Protein AF-A0A9D1T0A4-F1 (afdb_monomer_lite)

Radius of gyration: 62.61 Å; chains: 1; bounding box: 119×46×174 Å

Foldseek 3Di:
DDDPPDADDDPPGGDPVSVVVVVVVVVVVVVVVVVVVVVVVVVVVVVVVVVVVVVVVVVVVVVVVVVVVVVVVVVVVVVVVVVVVVVVVVVVVVVVVVVVVVVVVVVVVVVVVVVVVVVVVVVVVVVVVVVVVVVVVVVVVVVVVCVVVPDPDDDDDDPDPPPDPDDPPDDPPDDDDPDDDPPDDDPPDDDD

pLDDT: mean 82.85, std 19.71, range [34.47, 98.38]

Secondary structure (DSSP, 8-state):
--------EETTEE-HHHHHHHHHHHHHHHHHHHHHHHHHHHHHHHHHHHHHHHHHHHHHHHHHHHHHHHHHHHHHHHHHHHHHHHHHHHHHHHHHHHHHHHHHHHHHHHHHHHHHHHHHHHHHHHHHHHHHHHHHHHHHHHHHHHHHTT-----------------PPP----------------------

Organism: NCBI:txid2840673

Structure (mmCIF, N/CA/C/O backbone):
data_AF-A0A9D1T0A4-F1
#
_entry.id   AF-A0A9D1T0A4-F1
#
loop_
_atom_site.group_PDB
_atom_site.id
_atom_site.type_symbol
_atom_site.label_atom_id
_atom_site.label_alt_id
_atom_site.label_comp_id
_atom_site.label_asym_id
_atom_site.label_entity_id
_atom_site.label_seq_id
_atom_site.pdbx_PDB_ins_code
_atom_site.Cartn_x
_atom_site.Cartn_y
_atom_site.Cartn_z
_atom_site.occupancy
_atom_site.B_iso_or_equiv
_atom_site.auth_seq_id
_atom_site.auth_comp_id
_atom_site.auth_asym_id
_atom_site.auth_atom_id
_atom_site.pdbx_PDB_model_num
ATOM 1 N N . MET A 1 1 ? -33.261 -21.310 64.063 1.00 34.47 1 MET A N 1
ATOM 2 C CA . MET A 1 1 ? -33.817 -21.698 65.374 1.00 34.47 1 MET A CA 1
ATOM 3 C C . MET A 1 1 ? -34.273 -20.427 66.064 1.00 34.47 1 MET A C 1
ATOM 5 O O . MET A 1 1 ? -33.447 -19.715 66.622 1.00 34.47 1 MET A O 1
ATOM 9 N N . GLU A 1 2 ? -35.552 -20.084 65.921 1.00 41.50 2 GLU A N 1
ATOM 10 C CA . GLU A 1 2 ? -36.164 -19.007 66.701 1.00 41.50 2 GLU A CA 1
ATOM 11 C C . GLU A 1 2 ? -36.227 -19.454 68.158 1.00 41.50 2 GLU A C 1
ATOM 13 O O . GLU A 1 2 ? -36.798 -20.491 68.493 1.00 41.50 2 GLU A O 1
ATOM 18 N N . THR A 1 3 ? -35.575 -18.697 69.026 1.00 45.12 3 THR A N 1
ATOM 19 C CA . THR A 1 3 ? -35.701 -18.866 70.464 1.00 45.12 3 THR A CA 1
ATOM 20 C C . THR A 1 3 ? -37.086 -18.365 70.865 1.00 45.12 3 THR A C 1
ATOM 22 O O . THR A 1 3 ? -37.330 -17.162 70.908 1.00 45.12 3 THR A O 1
ATOM 25 N N . GLU A 1 4 ? -38.023 -19.275 71.140 1.00 56.59 4 GLU A N 1
ATOM 26 C CA . GLU A 1 4 ? -39.323 -18.915 71.719 1.00 56.59 4 GLU A CA 1
ATOM 27 C C . GLU A 1 4 ? -39.105 -18.163 73.045 1.00 56.59 4 GLU A C 1
ATOM 29 O O . GLU A 1 4 ? -38.777 -18.753 74.081 1.00 56.59 4 GLU A O 1
ATOM 34 N N . LYS A 1 5 ? -39.259 -16.832 73.026 1.00 62.28 5 LYS A N 1
ATOM 35 C CA . LYS A 1 5 ? -39.113 -15.978 74.212 1.00 62.28 5 LYS A CA 1
ATOM 36 C C . LYS A 1 5 ? -40.340 -16.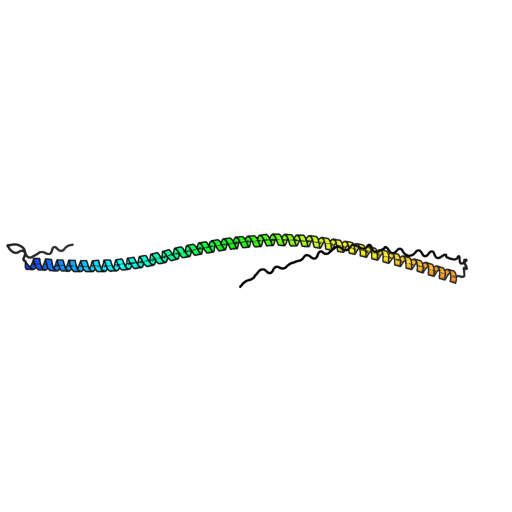161 75.114 1.00 62.28 5 LYS A C 1
ATOM 38 O O . LYS A 1 5 ? -41.405 -15.597 74.883 1.00 62.28 5 LYS A O 1
ATOM 43 N N . LYS A 1 6 ? -40.190 -16.985 76.154 1.00 58.69 6 LYS A N 1
ATOM 44 C CA . LYS A 1 6 ? -41.250 -17.314 77.120 1.00 58.69 6 LYS A CA 1
ATOM 45 C C . LYS A 1 6 ? -41.520 -16.143 78.074 1.00 58.69 6 LYS A C 1
ATOM 47 O O . LYS A 1 6 ? -40.725 -15.861 78.967 1.00 58.69 6 LYS A O 1
ATOM 52 N N . PHE A 1 7 ? -42.671 -15.493 77.924 1.00 64.62 7 PHE A N 1
ATOM 53 C CA . PHE A 1 7 ? -43.192 -14.514 78.885 1.00 64.62 7 PHE A CA 1
ATOM 54 C C . PHE A 1 7 ? -43.499 -15.175 80.245 1.00 64.62 7 PHE A C 1
ATOM 56 O O . PHE A 1 7 ? -44.031 -16.289 80.288 1.00 64.62 7 PHE A O 1
ATOM 63 N N . ARG A 1 8 ? -43.234 -14.500 81.378 1.00 62.00 8 ARG A N 1
ATOM 64 C CA . ARG A 1 8 ? -43.610 -15.024 82.708 1.00 62.00 8 ARG A CA 1
ATOM 65 C C . ARG A 1 8 ? -45.138 -15.076 82.837 1.00 62.00 8 ARG A C 1
ATOM 67 O O . ARG A 1 8 ? -45.802 -14.037 82.845 1.00 62.00 8 ARG A O 1
ATOM 74 N N . LYS A 1 9 ? -45.693 -16.287 82.971 1.00 53.44 9 LYS A N 1
ATOM 75 C CA . LYS A 1 9 ? -47.117 -16.509 83.269 1.00 53.44 9 LYS A CA 1
ATOM 76 C C . LYS A 1 9 ? -47.419 -16.133 84.721 1.00 53.44 9 LYS A C 1
ATOM 78 O O . LYS A 1 9 ? -46.742 -16.565 85.648 1.00 53.44 9 LYS A O 1
ATOM 83 N N . THR A 1 10 ? -48.456 -15.333 84.903 1.00 55.91 10 THR A N 1
ATOM 84 C CA . THR A 1 10 ? -49.163 -15.139 86.175 1.00 55.91 10 THR A CA 1
ATOM 85 C C . THR A 1 10 ? -50.456 -15.958 86.157 1.00 55.91 10 THR A C 1
ATOM 87 O O . THR A 1 10 ? -50.871 -16.409 85.089 1.00 55.91 10 THR A O 1
ATOM 90 N N . LEU A 1 11 ? -51.099 -16.151 87.318 1.00 53.28 11 LEU A N 1
ATOM 91 C CA . LEU A 1 11 ? -52.365 -16.901 87.454 1.00 53.28 11 LEU A CA 1
ATOM 92 C C . LEU A 1 11 ? -53.493 -16.387 86.524 1.00 53.28 11 LEU A C 1
ATOM 94 O O . LEU A 1 11 ? -54.437 -17.123 86.270 1.00 53.28 11 LEU A O 1
ATOM 98 N N . PHE A 1 12 ? -53.353 -15.179 85.955 1.00 60.53 12 PHE A N 1
ATOM 99 C CA . PHE A 1 12 ? -54.246 -14.586 84.951 1.00 60.53 12 PHE A CA 1
ATOM 100 C C . PHE A 1 12 ? -53.476 -13.954 83.768 1.00 60.53 12 PHE A C 1
ATOM 102 O O . PHE A 1 12 ? -53.589 -12.762 83.494 1.00 60.53 12 PHE A O 1
ATOM 109 N N . GLY A 1 13 ? -52.670 -14.743 83.049 1.00 74.00 13 GLY A N 1
ATOM 110 C CA . GLY A 1 13 ? -52.049 -14.323 81.780 1.00 74.00 13 GLY A CA 1
ATOM 111 C C . GLY A 1 13 ? -50.617 -13.781 81.899 1.00 74.00 13 GLY A C 1
ATOM 112 O O . GLY A 1 13 ? -49.895 -14.098 82.847 1.00 74.00 13 GLY A O 1
ATOM 113 N N . TYR A 1 14 ? -50.165 -13.014 80.902 1.00 79.56 14 TYR A N 1
ATOM 114 C CA . TYR A 1 14 ? -48.793 -12.492 80.819 1.00 79.56 14 TYR A CA 1
ATOM 115 C C . TYR A 1 14 ? -48.634 -11.143 81.527 1.00 79.56 14 TYR A C 1
ATOM 117 O O . TYR A 1 14 ? -49.521 -10.290 81.488 1.00 79.56 14 TYR A O 1
ATOM 125 N N . ARG A 1 15 ? -47.469 -10.906 82.144 1.00 80.38 15 ARG A N 1
ATOM 126 C CA . ARG A 1 15 ? -47.175 -9.610 82.771 1.00 80.38 15 ARG A CA 1
ATOM 127 C C . ARG A 1 15 ? -47.099 -8.509 81.712 1.00 80.38 15 ARG A C 1
ATOM 129 O O . ARG A 1 15 ? -46.247 -8.549 80.830 1.00 80.38 15 ARG A O 1
ATOM 136 N N . LYS A 1 16 ? -47.919 -7.464 81.872 1.00 82.38 16 LYS A N 1
ATOM 137 C CA . LYS A 1 16 ? -47.957 -6.282 80.989 1.00 82.38 16 LYS A CA 1
ATOM 138 C C . LYS A 1 16 ? -46.573 -5.667 80.736 1.00 82.38 16 LYS A C 1
ATOM 140 O O . LYS A 1 16 ? -46.299 -5.248 79.621 1.00 82.38 16 LYS A O 1
ATOM 145 N N . LYS A 1 17 ? -45.695 -5.636 81.749 1.00 84.44 17 LYS A N 1
ATOM 146 C CA . LYS A 1 17 ? -44.315 -5.130 81.613 1.00 84.44 17 LYS A CA 1
ATOM 147 C C . LYS A 1 17 ? -43.474 -5.970 80.644 1.00 84.44 17 LYS A C 1
ATOM 149 O O . LYS A 1 17 ? -42.790 -5.391 79.811 1.00 84.44 17 LYS A O 1
ATOM 154 N N . ASP A 1 18 ? -43.575 -7.297 80.718 1.00 82.19 18 ASP A N 1
ATOM 155 C CA . ASP A 1 18 ? -42.797 -8.225 79.885 1.00 82.19 18 ASP A CA 1
ATOM 156 C C . ASP A 1 18 ? -43.280 -8.185 78.425 1.00 82.19 18 ASP A C 1
ATOM 158 O O . ASP A 1 18 ? -42.475 -8.176 77.498 1.00 82.19 18 ASP A O 1
ATOM 162 N N . VAL A 1 19 ? -44.598 -8.081 78.217 1.00 86.06 19 VAL A N 1
ATOM 163 C CA . VAL A 1 19 ? -45.200 -7.903 76.883 1.00 86.06 19 VAL A CA 1
ATOM 164 C C . VAL A 1 19 ? -44.815 -6.550 76.281 1.00 86.06 19 VAL A C 1
ATOM 166 O O . VAL A 1 19 ? -44.426 -6.485 75.121 1.00 86.06 19 VAL A O 1
ATOM 169 N N . ASN A 1 20 ? -44.872 -5.469 77.064 1.00 87.25 20 ASN A N 1
ATOM 170 C CA . ASN A 1 20 ? -44.517 -4.136 76.578 1.00 87.25 20 ASN A CA 1
ATOM 171 C C . ASN A 1 20 ? -43.021 -4.030 76.236 1.00 87.25 20 ASN A C 1
ATOM 173 O O . ASN A 1 20 ? -42.668 -3.445 75.217 1.00 87.25 20 ASN A O 1
ATOM 177 N N . ALA A 1 21 ? -42.150 -4.638 77.050 1.00 87.88 21 ALA A N 1
ATOM 178 C CA . ALA A 1 21 ? -40.720 -4.727 76.762 1.00 87.88 21 ALA A CA 1
ATOM 179 C C . ALA A 1 21 ? -40.461 -5.486 75.453 1.00 87.88 21 ALA A C 1
ATOM 181 O O . ALA A 1 21 ? -39.732 -4.997 74.597 1.00 87.88 21 ALA A O 1
ATOM 182 N N . TYR A 1 22 ? -41.130 -6.624 75.248 1.00 88.81 22 TYR A N 1
ATOM 183 C CA . TYR A 1 22 ? -41.026 -7.381 74.003 1.00 88.81 22 TYR A CA 1
ATOM 184 C C . TYR A 1 22 ? -41.509 -6.592 72.784 1.00 88.81 22 TYR A C 1
ATOM 186 O O . TYR A 1 22 ? -40.827 -6.592 71.764 1.00 88.81 22 TYR A O 1
ATOM 194 N N . ILE A 1 23 ? -42.650 -5.900 72.873 1.00 90.31 23 ILE A N 1
ATOM 195 C CA . ILE A 1 23 ? -43.160 -5.074 71.768 1.00 90.31 23 ILE A CA 1
ATOM 196 C C . ILE A 1 23 ? -42.147 -3.977 71.419 1.00 90.31 23 ILE A C 1
ATOM 198 O O . ILE A 1 23 ? -41.848 -3.780 70.244 1.00 90.31 23 ILE A O 1
ATOM 202 N N . MET A 1 24 ? -41.583 -3.299 72.423 1.00 91.12 24 MET A N 1
ATOM 203 C CA . MET A 1 24 ? -40.574 -2.261 72.198 1.00 91.12 24 MET A CA 1
ATOM 204 C C . MET A 1 24 ? -39.271 -2.807 71.608 1.00 91.12 24 MET A C 1
ATOM 206 O O . MET A 1 24 ? -38.730 -2.199 70.686 1.00 91.12 24 MET A O 1
ATOM 210 N N . ASP A 1 25 ? -38.773 -3.944 72.094 1.00 92.12 25 ASP A N 1
ATOM 211 C CA . ASP A 1 25 ? -37.567 -4.577 71.550 1.00 92.12 25 ASP A CA 1
ATOM 212 C C . ASP A 1 25 ? -37.791 -5.051 70.113 1.00 92.12 25 ASP A C 1
ATOM 214 O O . ASP A 1 25 ? -36.958 -4.812 69.242 1.00 92.12 25 ASP A O 1
ATOM 218 N N . THR A 1 26 ? -38.952 -5.644 69.839 1.00 91.56 26 THR A N 1
ATOM 219 C CA . THR A 1 26 ? -39.325 -6.103 68.498 1.00 91.56 26 THR A CA 1
ATOM 220 C C . THR A 1 26 ? -39.450 -4.919 67.536 1.00 91.56 26 THR A C 1
ATOM 222 O O . THR A 1 26 ? -38.901 -4.963 66.439 1.00 91.56 26 THR A O 1
ATOM 225 N N . ALA A 1 27 ? -40.088 -3.820 67.953 1.00 92.38 27 ALA A N 1
ATOM 226 C CA . ALA A 1 27 ? -40.161 -2.591 67.160 1.00 92.38 27 ALA A CA 1
ATOM 227 C C . ALA A 1 27 ? -38.765 -2.016 66.858 1.00 92.38 27 ALA A C 1
ATOM 229 O O . ALA A 1 27 ? -38.478 -1.663 65.716 1.00 92.38 27 ALA A O 1
ATOM 230 N N . ARG A 1 28 ? -37.859 -2.004 67.847 1.00 95.00 28 ARG A N 1
ATOM 231 C CA . ARG A 1 28 ? -36.461 -1.581 67.653 1.00 95.00 28 ARG A CA 1
ATOM 232 C C . ARG A 1 28 ? -35.698 -2.488 66.688 1.00 95.00 28 ARG A C 1
ATOM 234 O O . ARG A 1 28 ? -34.924 -1.988 65.874 1.00 95.00 28 ARG A O 1
ATOM 241 N N . GLU A 1 29 ? -35.884 -3.805 66.770 1.00 94.81 29 GLU A N 1
ATOM 242 C CA . GLU A 1 29 ? -35.274 -4.762 65.839 1.00 94.81 29 GLU A CA 1
ATOM 243 C C . GLU A 1 29 ? -35.790 -4.562 64.406 1.00 94.81 29 GLU A C 1
ATOM 245 O O . GLU A 1 29 ? -34.992 -4.582 63.465 1.00 94.81 29 GLU A O 1
ATOM 250 N N . PHE A 1 30 ? -37.093 -4.309 64.233 1.00 96.06 30 PHE A N 1
ATOM 251 C CA . PHE A 1 30 ? -37.680 -3.976 62.933 1.00 96.06 30 PHE A CA 1
ATOM 252 C C . PHE A 1 30 ? -37.125 -2.670 62.367 1.00 96.06 30 PHE A C 1
ATOM 254 O O . PHE A 1 30 ? -36.695 -2.658 61.215 1.00 96.06 30 PHE A O 1
ATOM 261 N N . ASP A 1 31 ? -37.054 -1.602 63.164 1.00 96.00 31 ASP A N 1
ATOM 262 C CA . ASP A 1 31 ? -36.472 -0.328 62.726 1.00 96.00 31 ASP A CA 1
ATOM 263 C C . ASP A 1 31 ? -34.997 -0.480 62.342 1.00 96.00 31 ASP A C 1
ATOM 265 O O . ASP A 1 31 ? -34.539 0.100 61.355 1.00 96.00 31 ASP A O 1
ATOM 269 N N . LYS A 1 32 ? -34.239 -1.293 63.088 1.00 96.50 32 LYS A N 1
ATOM 270 C CA . LYS A 1 32 ? -32.840 -1.590 62.765 1.00 96.50 32 LYS A CA 1
ATOM 271 C C . LYS A 1 32 ? -32.718 -2.338 61.438 1.00 96.50 32 LYS A C 1
ATOM 273 O O . LYS A 1 32 ? -31.911 -1.933 60.605 1.00 96.50 32 LYS A O 1
ATOM 278 N N . LYS A 1 33 ? -33.519 -3.388 61.221 1.00 96.19 33 LYS A N 1
ATOM 279 C CA . LYS A 1 33 ? -33.542 -4.133 59.949 1.00 96.19 33 LYS A CA 1
ATOM 280 C C . LYS A 1 33 ? -33.972 -3.250 58.785 1.00 96.19 33 LYS A C 1
ATOM 282 O O . LYS A 1 33 ? -33.355 -3.303 57.730 1.00 96.19 33 LYS A O 1
ATOM 287 N N . LYS A 1 34 ? -34.985 -2.406 58.986 1.00 96.56 34 LYS A N 1
ATOM 288 C CA . LYS A 1 34 ? -35.446 -1.453 57.975 1.00 96.56 34 LYS A CA 1
ATOM 289 C C . LYS A 1 34 ? -34.316 -0.517 57.549 1.00 96.56 34 LYS A C 1
ATOM 291 O O . LYS A 1 34 ? -34.040 -0.419 56.362 1.00 96.56 34 LYS A O 1
ATOM 296 N N . LYS A 1 35 ? -33.602 0.083 58.508 1.00 97.31 35 LYS A N 1
ATOM 297 C CA . LYS A 1 35 ? -32.440 0.940 58.217 1.00 97.31 35 LYS A CA 1
ATOM 298 C C . LYS A 1 35 ? -31.309 0.193 57.509 1.00 97.31 35 LYS A C 1
ATOM 300 O O . LYS A 1 35 ? -30.662 0.766 56.641 1.00 97.31 35 LYS A O 1
ATOM 305 N N . GLN A 1 36 ? -31.060 -1.066 57.873 1.00 97.00 36 GLN A N 1
ATOM 306 C CA . GLN A 1 36 ? -30.069 -1.901 57.186 1.00 97.00 36 GLN A CA 1
ATOM 307 C C . GLN A 1 36 ? -30.463 -2.146 55.727 1.00 97.00 36 GLN A C 1
ATOM 309 O O . GLN A 1 36 ? -29.654 -1.893 54.843 1.00 97.00 36 GLN A O 1
ATOM 314 N N . PHE A 1 37 ? -31.712 -2.537 55.466 1.00 97.44 37 PHE A N 1
ATOM 315 C CA . PHE A 1 37 ? -32.196 -2.732 54.099 1.00 97.44 37 PHE A CA 1
ATOM 316 C C . PHE A 1 37 ? -32.222 -1.438 53.285 1.00 97.44 37 PHE A C 1
ATOM 318 O O . PHE A 1 37 ? -31.884 -1.463 52.108 1.00 97.44 37 PHE A O 1
ATOM 325 N N . GLU A 1 38 ? -32.576 -0.301 53.887 1.00 97.25 38 GLU A N 1
ATOM 326 C CA . GLU A 1 38 ? -32.505 1.005 53.219 1.00 97.25 38 GLU A CA 1
ATOM 327 C C . GLU A 1 38 ? -31.061 1.364 52.831 1.00 97.25 38 GLU A C 1
ATOM 329 O O . GLU A 1 38 ? -30.824 1.840 51.720 1.00 97.25 38 GLU A O 1
ATOM 334 N N . ALA A 1 39 ? -30.086 1.089 53.705 1.00 97.19 39 ALA A N 1
ATOM 335 C CA . ALA A 1 39 ? -28.671 1.308 53.410 1.00 97.19 39 ALA A CA 1
ATOM 336 C C . ALA A 1 39 ? -28.150 0.364 52.312 1.00 97.19 39 ALA A C 1
ATOM 338 O O . ALA A 1 39 ? -27.452 0.807 51.403 1.00 97.19 39 ALA A O 1
ATOM 339 N N . GLU A 1 40 ? -28.518 -0.918 52.361 1.00 97.38 40 GLU A N 1
ATOM 340 C CA . GLU A 1 40 ? -28.165 -1.900 51.329 1.00 97.38 40 GLU A CA 1
ATOM 341 C C . GLU A 1 40 ? -28.798 -1.558 49.976 1.00 97.38 40 GLU A C 1
ATOM 343 O O . GLU A 1 40 ? -28.124 -1.625 48.950 1.00 97.38 40 GLU A O 1
ATOM 348 N N . ALA A 1 41 ? -30.064 -1.133 49.959 1.00 96.69 41 ALA A N 1
ATOM 349 C CA . ALA A 1 41 ? -30.743 -0.699 48.742 1.00 96.69 41 ALA A CA 1
ATOM 350 C C . ALA A 1 41 ? -30.062 0.533 48.127 1.00 96.69 41 ALA A C 1
ATOM 352 O O . ALA A 1 41 ? -29.877 0.592 46.910 1.00 96.69 41 ALA A O 1
ATOM 353 N N . ALA A 1 42 ? -29.644 1.496 48.955 1.00 97.38 42 ALA A N 1
ATOM 354 C CA . ALA A 1 42 ? -28.904 2.668 48.496 1.00 97.38 42 ALA A CA 1
ATOM 355 C C . ALA A 1 42 ? -27.524 2.298 47.917 1.00 97.38 42 ALA A C 1
ATOM 357 O O . ALA A 1 42 ? -27.158 2.786 46.846 1.00 97.38 42 ALA A O 1
ATOM 358 N N . ASP A 1 43 ? -26.781 1.407 48.580 1.00 97.94 43 ASP A N 1
ATOM 359 C CA . ASP A 1 43 ? -25.489 0.904 48.095 1.00 97.94 43 ASP A CA 1
ATOM 360 C C . ASP A 1 43 ? -25.634 0.132 46.771 1.00 97.94 43 ASP A C 1
ATOM 362 O O . ASP A 1 43 ? -24.904 0.384 45.808 1.00 97.94 43 ASP A O 1
ATOM 366 N N . GLN A 1 44 ? -26.628 -0.756 46.671 1.00 96.81 44 GLN A N 1
ATOM 367 C CA . GLN A 1 44 ? -26.916 -1.490 45.437 1.00 96.81 44 GLN A CA 1
ATOM 368 C C . GLN A 1 44 ? -27.320 -0.561 44.290 1.00 96.81 44 GLN A C 1
ATOM 370 O O . GLN A 1 44 ? -26.831 -0.731 43.172 1.00 96.81 44 GLN A O 1
ATOM 375 N N . ALA A 1 45 ? -28.157 0.447 44.549 1.00 97.69 45 ALA A N 1
ATOM 376 C CA . ALA A 1 45 ? -28.526 1.440 43.544 1.00 97.69 45 ALA A CA 1
ATOM 377 C C . ALA A 1 45 ? -27.299 2.222 43.039 1.00 97.69 45 ALA A C 1
ATOM 379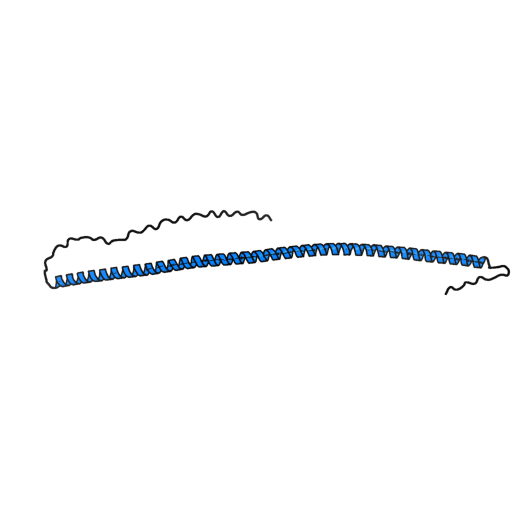 O O . ALA A 1 45 ? -27.176 2.472 41.836 1.00 97.69 45 ALA A O 1
ATOM 380 N N . GLY A 1 46 ? -26.361 2.557 43.934 1.00 97.88 46 GLY A N 1
ATOM 381 C CA . GLY A 1 46 ? -25.080 3.169 43.575 1.00 97.88 46 GLY A CA 1
ATOM 382 C C . GLY A 1 46 ? -24.250 2.276 42.652 1.00 97.88 46 GLY A C 1
ATOM 383 O O . GLY A 1 46 ? -23.874 2.691 41.554 1.00 97.88 46 GLY A O 1
ATOM 384 N N . LYS A 1 47 ? -24.048 1.014 43.047 1.00 97.62 47 LYS A N 1
ATOM 385 C CA . LYS A 1 47 ? -23.315 0.015 42.251 1.00 97.62 47 LYS A CA 1
ATOM 386 C C . LYS A 1 47 ? -23.939 -0.207 40.877 1.00 97.62 47 LYS A C 1
ATOM 388 O O . LYS A 1 47 ? -23.215 -0.274 39.886 1.00 97.62 47 LYS A O 1
ATOM 393 N N . TYR A 1 48 ? -25.267 -0.287 40.804 1.00 97.75 48 TYR A N 1
ATOM 394 C CA . TYR A 1 48 ? -25.986 -0.440 39.541 1.00 97.75 48 TYR A CA 1
ATOM 395 C C . TYR A 1 48 ? -25.750 0.756 38.616 1.00 97.75 48 TYR A C 1
ATOM 397 O O . TYR A 1 48 ? -25.413 0.580 37.447 1.00 97.75 48 TYR A O 1
ATOM 405 N N . LYS A 1 49 ? -25.846 1.980 39.148 1.00 98.12 49 LYS A N 1
ATOM 406 C CA . LYS A 1 49 ? -25.604 3.205 38.379 1.00 98.12 49 LYS A CA 1
ATOM 407 C C . LYS A 1 49 ? -24.174 3.271 37.841 1.00 98.12 49 LYS A C 1
ATOM 409 O O . LYS A 1 49 ? -23.966 3.665 36.695 1.00 98.12 49 LYS A O 1
ATOM 414 N N . ASP A 1 50 ? -23.188 2.876 38.640 1.00 97.88 50 ASP A N 1
ATOM 415 C CA . ASP A 1 50 ? -21.791 2.857 38.205 1.00 97.88 50 ASP A CA 1
ATOM 416 C C . ASP A 1 50 ? -21.516 1.758 37.177 1.00 97.88 50 ASP A C 1
ATOM 418 O O . ASP A 1 50 ? -20.781 1.986 36.213 1.00 97.88 50 ASP A O 1
ATOM 422 N N . LEU A 1 51 ? -22.137 0.587 37.333 1.00 98.06 51 LEU A N 1
ATOM 423 C CA . LEU A 1 51 ? -22.048 -0.488 36.349 1.00 98.06 51 LEU A CA 1
ATOM 424 C C . LEU A 1 51 ? -22.683 -0.074 35.018 1.00 98.06 51 LEU A C 1
ATOM 426 O O . LEU A 1 51 ? -22.079 -0.280 33.969 1.00 98.06 51 LEU A O 1
ATOM 430 N N . GLN A 1 52 ? -23.840 0.585 35.058 1.00 98.25 52 GLN A N 1
ATOM 431 C CA . GLN A 1 52 ? -24.515 1.099 33.869 1.00 98.25 52 GLN A CA 1
ATOM 432 C C . GLN A 1 52 ? -23.659 2.138 33.133 1.00 98.25 52 GLN A C 1
ATOM 434 O O . GLN A 1 52 ? -23.533 2.083 31.912 1.00 98.25 52 GLN A O 1
ATOM 439 N N . LYS A 1 53 ? -22.998 3.051 33.860 1.00 98.19 53 LYS A N 1
ATOM 440 C CA . LYS A 1 53 ? -22.047 3.999 33.255 1.00 98.19 53 LYS A CA 1
ATOM 441 C C . LYS A 1 53 ? -20.880 3.287 32.573 1.00 98.19 53 LYS A C 1
ATOM 443 O O . LYS A 1 53 ? -20.515 3.655 31.461 1.00 98.19 53 LYS A O 1
ATOM 448 N N . LYS A 1 54 ? -20.291 2.281 33.230 1.00 98.25 54 LYS A N 1
ATOM 449 C CA . LYS A 1 54 ? -19.183 1.493 32.664 1.00 98.25 54 LYS A CA 1
ATOM 450 C C . LYS A 1 54 ? -19.618 0.730 31.418 1.00 98.25 54 LYS A C 1
ATOM 452 O O . LYS A 1 54 ? -18.879 0.725 30.440 1.00 98.25 54 LYS A O 1
ATOM 457 N N . TYR A 1 55 ? -20.807 0.133 31.451 1.00 98.38 55 TYR A N 1
ATOM 458 C CA . TYR A 1 55 ? -21.389 -0.562 30.310 1.00 98.38 55 TYR A CA 1
ATOM 459 C C . TYR A 1 55 ? -21.564 0.385 29.120 1.00 98.38 55 TYR A C 1
ATOM 461 O O . TYR A 1 55 ? -20.983 0.135 28.073 1.00 98.38 55 TYR A O 1
ATOM 469 N N . ASN A 1 56 ? -22.241 1.522 29.306 1.00 98.00 56 ASN A N 1
ATOM 470 C CA . ASN A 1 56 ? -22.453 2.495 28.229 1.00 98.00 56 ASN A CA 1
ATOM 471 C C . ASN A 1 56 ? -21.129 3.036 27.657 1.00 98.00 56 ASN A C 1
ATOM 473 O O . ASN A 1 56 ? -21.009 3.254 26.454 1.00 98.00 56 ASN A O 1
ATOM 477 N N . ALA A 1 57 ? -20.120 3.248 28.508 1.00 98.12 57 ALA A N 1
ATOM 478 C CA . ALA A 1 57 ? -18.801 3.690 28.061 1.00 98.12 57 ALA A CA 1
ATOM 479 C C . ALA A 1 57 ? -18.067 2.616 27.239 1.00 98.12 57 ALA A C 1
ATOM 481 O O . ALA A 1 57 ? -17.383 2.951 26.275 1.00 98.12 57 ALA A O 1
ATOM 482 N N . LEU A 1 58 ? -18.185 1.340 27.618 1.00 98.12 58 LEU A N 1
ATOM 483 C CA . LEU A 1 58 ? -17.613 0.227 26.856 1.00 98.12 58 LEU A CA 1
ATOM 484 C C . LEU A 1 58 ? -18.348 0.010 25.535 1.00 98.12 58 LEU A C 1
ATOM 486 O O . LEU A 1 58 ? -17.692 -0.166 24.517 1.00 98.12 58 LEU A O 1
ATOM 490 N N . ASP A 1 59 ? -19.675 0.079 25.548 1.00 98.19 59 ASP A N 1
ATOM 491 C CA . ASP A 1 59 ? -20.516 -0.062 24.360 1.00 98.19 59 ASP A CA 1
ATOM 492 C C . ASP A 1 59 ? -20.192 1.017 23.315 1.00 98.19 59 ASP A C 1
ATOM 494 O O . ASP A 1 59 ? -19.892 0.717 22.161 1.00 98.19 59 ASP A O 1
ATOM 498 N N . SER A 1 60 ? -20.084 2.277 23.752 1.00 98.12 60 SER A N 1
ATOM 499 C CA . SER A 1 60 ? -19.662 3.380 22.883 1.00 98.12 60 SER A CA 1
ATOM 500 C C . SER A 1 60 ? -18.249 3.190 22.319 1.00 98.12 60 SER A C 1
ATOM 502 O O . SER A 1 60 ? -18.018 3.492 21.148 1.00 98.12 60 SER A O 1
ATOM 504 N N . LYS A 1 61 ? -17.302 2.678 23.118 1.00 98.25 61 LYS A N 1
ATOM 505 C CA . LYS A 1 61 ? -15.945 2.375 22.637 1.00 98.25 61 LYS A CA 1
ATOM 506 C C . LYS A 1 61 ? -15.933 1.227 21.633 1.00 98.25 61 LYS A C 1
ATOM 508 O O . LYS A 1 61 ? -15.207 1.308 20.651 1.00 98.25 61 LYS A O 1
ATOM 513 N N . ALA A 1 62 ? -16.724 0.182 21.863 1.00 98.12 62 ALA A N 1
ATOM 514 C CA . ALA A 1 62 ? -16.836 -0.942 20.943 1.00 98.12 62 ALA A CA 1
ATOM 515 C C . ALA A 1 62 ? -17.404 -0.488 19.590 1.00 98.12 62 ALA A C 1
ATOM 517 O O . ALA A 1 62 ? -16.843 -0.825 18.552 1.00 98.12 62 ALA A O 1
ATOM 518 N N . ALA A 1 63 ? -18.442 0.352 19.601 1.00 97.88 63 ALA A N 1
ATOM 519 C CA . ALA A 1 63 ? -19.001 0.930 18.382 1.00 97.88 63 ALA A CA 1
ATOM 520 C C . ALA A 1 63 ? -17.989 1.812 17.625 1.00 97.88 63 ALA A C 1
ATOM 522 O O . ALA A 1 63 ? -17.914 1.750 16.398 1.00 97.88 63 ALA A O 1
ATOM 523 N N . ALA A 1 64 ? -17.189 2.610 18.341 1.00 97.94 64 ALA A N 1
ATOM 524 C CA . ALA A 1 64 ? -16.136 3.422 17.732 1.00 97.94 64 ALA A CA 1
ATOM 525 C C . ALA A 1 64 ? -15.041 2.556 17.087 1.00 97.94 64 ALA A C 1
ATOM 527 O O . ALA A 1 64 ? -14.678 2.795 15.938 1.00 97.94 64 ALA A O 1
ATOM 528 N N . LEU A 1 65 ? -14.579 1.516 17.788 1.00 98.06 65 LEU A N 1
ATOM 529 C CA . LEU A 1 65 ? -13.577 0.582 17.269 1.00 98.06 65 LEU A CA 1
ATOM 530 C C . LEU A 1 65 ? -14.074 -0.176 16.039 1.00 98.06 65 LEU A C 1
ATOM 532 O O . LEU A 1 65 ? -13.306 -0.372 15.103 1.00 98.06 65 LEU A O 1
ATOM 536 N N . GLU A 1 66 ? -15.345 -0.578 16.009 1.00 97.94 66 GLU A N 1
ATOM 537 C CA . GLU A 1 66 ? -15.893 -1.261 14.836 1.00 97.94 66 GLU A CA 1
ATOM 538 C C . GLU A 1 66 ? -15.933 -0.330 13.620 1.00 97.94 66 GLU A C 1
ATOM 540 O O . GLU A 1 66 ? -15.575 -0.741 12.519 1.00 97.94 66 GLU A O 1
ATOM 545 N N . LYS A 1 67 ? -16.269 0.950 13.824 1.00 97.94 67 LYS A N 1
ATOM 546 C CA . LYS A 1 67 ? -16.239 1.961 12.760 1.00 97.94 67 LYS A CA 1
ATOM 547 C C . LYS A 1 67 ? -14.819 2.226 12.248 1.00 97.94 67 LYS A C 1
ATOM 549 O O . LYS A 1 67 ? -14.611 2.344 11.042 1.00 97.94 67 LYS A O 1
ATOM 554 N N . GLU A 1 68 ? -13.841 2.326 13.146 1.00 97.88 68 GLU A N 1
ATOM 555 C CA . GLU A 1 68 ? -12.431 2.468 12.761 1.00 97.88 68 GLU A CA 1
ATOM 556 C C . GLU A 1 68 ? -11.945 1.235 11.997 1.00 97.88 68 GLU A C 1
ATOM 558 O O . GLU A 1 68 ? -11.297 1.364 10.962 1.00 97.88 68 GLU A O 1
ATOM 563 N N . ARG A 1 69 ? -12.315 0.037 12.455 1.00 97.94 69 ARG A N 1
ATOM 564 C CA . ARG A 1 69 ? -11.988 -1.222 11.787 1.00 97.94 69 ARG A CA 1
ATOM 565 C C . ARG A 1 69 ? -12.541 -1.275 10.364 1.00 97.94 69 ARG A C 1
ATOM 567 O O . ARG A 1 69 ? -11.804 -1.676 9.467 1.00 97.94 69 ARG A O 1
ATOM 574 N N . THR A 1 70 ? -13.798 -0.880 10.146 1.00 97.75 70 THR A N 1
ATOM 575 C CA . THR A 1 70 ? -14.376 -0.835 8.792 1.00 97.75 70 THR A CA 1
ATOM 576 C C . THR A 1 70 ? -13.665 0.192 7.919 1.00 97.75 70 THR A C 1
ATOM 578 O O . THR A 1 70 ? -13.266 -0.139 6.812 1.00 97.75 70 THR A O 1
ATOM 581 N N . TYR A 1 71 ? -13.398 1.390 8.448 1.00 98.19 71 TYR A N 1
ATOM 582 C CA . TYR A 1 71 ? -12.687 2.436 7.709 1.00 98.19 71 TYR A CA 1
ATOM 583 C C . TYR A 1 71 ? -11.279 1.999 7.279 1.00 98.19 71 TYR A C 1
ATOM 585 O O . TYR A 1 71 ? -10.884 2.194 6.134 1.00 98.19 71 TYR A O 1
ATOM 593 N N . ILE A 1 72 ? -10.525 1.369 8.186 1.00 97.69 72 ILE A N 1
ATOM 594 C CA . ILE A 1 72 ? -9.188 0.849 7.877 1.00 97.69 72 ILE A CA 1
ATOM 595 C C . ILE A 1 72 ? -9.275 -0.271 6.835 1.00 97.69 72 ILE A C 1
ATOM 597 O O . ILE A 1 72 ? -8.431 -0.336 5.946 1.00 97.69 72 ILE A O 1
ATOM 601 N N . ALA A 1 73 ? -10.269 -1.156 6.934 1.00 98.19 73 ALA A N 1
ATOM 602 C CA . ALA A 1 73 ? -10.447 -2.236 5.969 1.00 98.19 73 ALA A CA 1
ATOM 603 C C . ALA A 1 73 ? -10.739 -1.703 4.558 1.00 98.19 73 ALA A C 1
ATOM 605 O O . ALA A 1 73 ? -10.134 -2.192 3.605 1.00 98.19 73 ALA A O 1
ATOM 606 N N . ASP A 1 74 ? -11.596 -0.688 4.443 1.00 98.06 74 ASP A N 1
ATOM 607 C CA . ASP A 1 74 ? -11.918 -0.042 3.168 1.00 98.06 74 ASP A CA 1
ATOM 608 C C . ASP A 1 74 ? -10.677 0.649 2.583 1.00 98.06 74 ASP A C 1
ATOM 610 O O . ASP A 1 74 ? -10.291 0.371 1.451 1.00 98.06 74 ASP A O 1
ATOM 614 N N . ALA A 1 75 ? -9.953 1.430 3.393 1.00 98.31 75 ALA A N 1
ATOM 615 C CA . ALA A 1 75 ? -8.721 2.091 2.958 1.00 98.31 75 ALA A CA 1
ATOM 616 C C . ALA A 1 75 ? -7.637 1.099 2.491 1.00 98.31 75 ALA A C 1
ATOM 618 O O . ALA A 1 75 ? -6.913 1.362 1.532 1.00 98.31 75 ALA A O 1
ATOM 619 N N . LEU A 1 76 ? -7.512 -0.059 3.151 1.00 98.12 76 LEU A N 1
ATOM 620 C CA . LEU A 1 76 ? -6.587 -1.116 2.727 1.00 98.12 76 LEU A CA 1
ATOM 621 C C . LEU A 1 76 ? -7.009 -1.762 1.405 1.00 98.12 76 LEU A C 1
ATOM 623 O O . LEU A 1 76 ? -6.149 -2.170 0.621 1.00 98.12 76 LEU A O 1
ATOM 627 N N . LEU A 1 77 ? -8.314 -1.889 1.170 1.00 97.94 77 LEU A N 1
ATOM 628 C CA . LEU A 1 77 ? -8.848 -2.438 -0.068 1.00 97.94 77 LEU A CA 1
ATOM 629 C C . LEU A 1 77 ? -8.593 -1.482 -1.238 1.00 97.94 77 LEU A C 1
ATOM 631 O O . LEU A 1 77 ? -8.084 -1.928 -2.266 1.00 97.94 77 LEU A O 1
ATOM 635 N N . ASP A 1 78 ? -8.844 -0.189 -1.041 1.00 98.25 78 ASP A N 1
ATOM 636 C CA . ASP A 1 78 ? -8.573 0.859 -2.030 1.00 98.25 78 ASP A CA 1
ATOM 637 C C . ASP A 1 78 ? -7.078 0.927 -2.363 1.00 98.25 78 ASP A C 1
ATOM 639 O O . ASP A 1 78 ? -6.690 0.826 -3.527 1.00 98.25 78 ASP A O 1
ATOM 643 N N . ALA A 1 79 ? -6.215 0.966 -1.341 1.00 98.06 79 ALA A N 1
ATOM 644 C CA . ALA A 1 79 ? -4.765 0.984 -1.531 1.00 98.06 79 ALA A CA 1
ATOM 645 C C . ALA A 1 79 ? -4.261 -0.251 -2.293 1.00 98.06 79 ALA A C 1
ATOM 647 O O . ALA A 1 79 ? -3.352 -0.157 -3.120 1.00 98.06 79 ALA A O 1
ATOM 648 N N . LYS A 1 80 ? -4.851 -1.426 -2.039 1.00 97.88 80 LYS A N 1
ATOM 649 C CA . LYS A 1 80 ? -4.515 -2.646 -2.774 1.00 97.88 80 LYS A CA 1
ATOM 650 C C . LYS A 1 80 ? -4.930 -2.542 -4.243 1.00 97.88 80 LYS A C 1
ATOM 652 O O . LYS A 1 80 ? -4.137 -2.907 -5.107 1.00 97.88 80 LYS A O 1
ATOM 657 N N . GLN A 1 81 ? -6.144 -2.073 -4.523 1.00 97.75 81 GLN A N 1
ATOM 658 C CA . GLN A 1 81 ? -6.632 -1.916 -5.895 1.00 97.75 81 GLN A CA 1
ATOM 659 C C . GLN A 1 81 ? -5.785 -0.912 -6.681 1.00 97.75 81 GLN A C 1
ATOM 661 O O . GLN A 1 81 ? -5.423 -1.171 -7.827 1.00 97.75 81 GLN A O 1
ATOM 666 N N . GLU A 1 82 ? -5.414 0.202 -6.055 1.00 98.25 82 GLU A N 1
ATOM 667 C CA . GLU A 1 82 ? -4.560 1.212 -6.675 1.00 98.25 82 GLU A CA 1
ATOM 668 C C . GLU A 1 82 ? -3.143 0.686 -6.926 1.00 98.25 82 GLU A C 1
ATOM 670 O O . GLU A 1 82 ? -2.607 0.856 -8.020 1.00 98.25 82 GLU A O 1
ATOM 675 N N . ALA A 1 83 ? -2.563 -0.056 -5.979 1.00 98.12 83 ALA A N 1
ATOM 676 C CA . ALA A 1 83 ? -1.273 -0.709 -6.183 1.00 98.12 83 ALA A CA 1
ATOM 677 C C . ALA A 1 83 ? -1.315 -1.742 -7.324 1.00 98.12 83 ALA A C 1
ATOM 679 O O . ALA A 1 83 ? -0.396 -1.797 -8.143 1.00 98.12 83 ALA A O 1
ATOM 680 N N . GLU A 1 84 ? -2.376 -2.550 -7.412 1.00 97.81 84 GLU A N 1
ATOM 681 C CA . GLU A 1 84 ? -2.568 -3.500 -8.516 1.00 97.81 84 GLU A CA 1
ATOM 682 C C . GLU A 1 84 ? -2.678 -2.781 -9.866 1.00 97.81 84 GLU A C 1
ATOM 684 O O . GLU A 1 84 ? -2.071 -3.230 -10.843 1.00 97.81 84 GLU A O 1
ATOM 689 N N . LYS A 1 85 ? -3.379 -1.642 -9.908 1.00 98.31 85 LYS A N 1
ATOM 690 C CA . LYS A 1 85 ? -3.486 -0.795 -11.099 1.00 98.31 85 LYS A CA 1
ATOM 691 C C . LYS A 1 85 ? -2.127 -0.229 -11.516 1.00 98.31 85 LYS A C 1
ATOM 693 O O . LYS A 1 85 ? -1.727 -0.435 -12.654 1.00 98.31 85 LYS A O 1
ATOM 698 N N . ILE A 1 86 ? -1.379 0.380 -10.593 1.00 98.12 86 ILE A N 1
ATOM 699 C CA . ILE A 1 86 ? -0.036 0.925 -10.867 1.00 98.12 86 ILE A CA 1
ATOM 700 C C . ILE A 1 86 ? 0.886 -0.161 -11.433 1.00 98.12 86 ILE A C 1
ATOM 702 O O . ILE A 1 86 ? 1.613 0.068 -12.396 1.00 98.12 86 ILE A O 1
ATOM 706 N N . VAL A 1 87 ? 0.850 -1.368 -10.863 1.00 98.25 87 VAL A N 1
ATOM 707 C CA . VAL A 1 87 ? 1.667 -2.489 -11.350 1.00 98.25 87 VAL A CA 1
ATOM 708 C C . VAL A 1 87 ? 1.230 -2.945 -12.744 1.00 98.25 87 VAL A C 1
ATOM 710 O O . VAL A 1 87 ? 2.080 -3.337 -13.546 1.00 98.25 87 VAL A O 1
ATOM 713 N N . ALA A 1 88 ? -0.070 -2.945 -13.038 1.00 98.00 88 ALA A N 1
ATOM 714 C CA . ALA A 1 88 ? -0.574 -3.278 -14.366 1.00 98.00 88 ALA A CA 1
ATOM 715 C C . ALA A 1 88 ? -0.147 -2.227 -15.402 1.00 98.00 88 ALA A C 1
ATOM 717 O O . ALA A 1 88 ? 0.412 -2.600 -16.434 1.00 98.00 88 ALA A O 1
ATOM 718 N N . ASP A 1 89 ? -0.320 -0.945 -15.087 1.00 97.81 89 ASP A N 1
ATOM 719 C CA . ASP A 1 89 ? 0.037 0.177 -15.957 1.00 97.81 89 ASP A CA 1
ATOM 720 C C . ASP A 1 89 ? 1.548 0.182 -16.237 1.00 97.81 89 ASP A C 1
ATOM 722 O O . ASP A 1 89 ? 1.964 0.164 -17.395 1.00 97.81 89 ASP A O 1
ATOM 726 N N . ALA A 1 90 ? 2.382 0.027 -15.203 1.00 98.00 90 ALA A N 1
ATOM 727 C CA . ALA A 1 90 ? 3.836 -0.055 -15.354 1.00 98.00 90 ALA A CA 1
ATOM 728 C C . ALA A 1 90 ? 4.282 -1.231 -16.243 1.00 98.00 90 ALA A C 1
ATOM 730 O O . ALA A 1 90 ? 5.258 -1.124 -16.985 1.00 98.00 90 ALA A O 1
ATOM 731 N N . LYS A 1 91 ? 3.579 -2.372 -16.198 1.00 98.12 91 LYS A N 1
ATOM 732 C CA . LYS A 1 91 ? 3.871 -3.510 -17.085 1.00 98.12 91 LYS A CA 1
ATOM 733 C C . LYS A 1 91 ? 3.526 -3.204 -18.538 1.00 98.12 91 LYS A C 1
ATOM 735 O O . LYS A 1 91 ? 4.273 -3.617 -19.423 1.00 98.12 91 LYS A O 1
ATOM 740 N N . VAL A 1 92 ? 2.405 -2.527 -18.777 1.00 98.19 92 VAL A N 1
ATOM 741 C CA . VAL A 1 92 ? 1.985 -2.119 -20.123 1.00 98.19 92 VAL A CA 1
ATOM 742 C C . VAL A 1 92 ? 2.963 -1.092 -20.687 1.00 98.19 92 VAL A C 1
ATOM 744 O O . VAL A 1 92 ? 3.454 -1.277 -21.798 1.00 98.19 92 VAL A O 1
ATOM 747 N N . GLU A 1 93 ? 3.320 -0.072 -19.908 1.00 97.88 93 GLU A N 1
ATOM 748 C CA . GLU A 1 93 ? 4.291 0.944 -20.319 1.00 97.88 93 GLU A CA 1
ATOM 749 C C . GLU A 1 93 ? 5.670 0.346 -20.592 1.00 97.88 93 GLU A C 1
ATOM 751 O O . GLU A 1 93 ? 6.251 0.612 -21.641 1.00 97.88 93 GLU A O 1
ATOM 756 N N . ALA A 1 94 ? 6.172 -0.529 -19.716 1.00 98.00 94 ALA A N 1
ATOM 757 C CA . ALA A 1 94 ? 7.453 -1.198 -19.935 1.00 98.00 94 ALA A CA 1
ATOM 758 C C . ALA A 1 94 ? 7.442 -2.074 -21.200 1.00 98.00 94 ALA A C 1
ATOM 760 O O . ALA A 1 94 ? 8.440 -2.139 -21.919 1.00 98.00 94 ALA A O 1
ATOM 761 N N . ALA A 1 95 ? 6.324 -2.747 -21.491 1.00 97.75 95 ALA A N 1
ATOM 762 C CA . ALA A 1 95 ? 6.175 -3.520 -22.719 1.00 97.75 95 ALA A CA 1
ATOM 763 C C . ALA A 1 95 ? 6.158 -2.617 -23.961 1.00 97.75 95 ALA A C 1
ATOM 765 O O . ALA A 1 95 ? 6.800 -2.961 -24.954 1.00 97.75 95 ALA A O 1
ATOM 766 N N . ARG A 1 96 ? 5.477 -1.465 -23.888 1.00 98.06 96 ARG A N 1
ATOM 767 C CA . ARG A 1 96 ? 5.455 -0.463 -24.959 1.00 98.06 96 ARG A CA 1
ATOM 768 C C . ARG A 1 96 ? 6.853 0.091 -25.216 1.00 98.06 96 ARG A C 1
ATOM 770 O O . ARG A 1 96 ? 7.359 -0.070 -26.315 1.00 98.06 96 ARG A O 1
ATOM 777 N N . MET A 1 97 ? 7.523 0.602 -24.182 1.00 96.88 97 MET A N 1
ATOM 778 C CA . MET A 1 97 ? 8.885 1.140 -24.289 1.00 96.88 97 MET A CA 1
ATOM 779 C C . MET A 1 97 ? 9.868 0.115 -24.857 1.00 96.88 97 MET A C 1
ATOM 781 O O . MET A 1 97 ? 10.725 0.462 -25.662 1.00 96.88 97 MET A O 1
ATOM 785 N N . ARG A 1 98 ? 9.749 -1.164 -24.469 1.00 97.56 98 ARG A N 1
ATOM 786 C CA . ARG A 1 98 ? 10.587 -2.223 -25.045 1.00 97.56 98 ARG A CA 1
ATOM 787 C C . ARG A 1 98 ? 10.330 -2.392 -26.543 1.00 97.56 98 ARG A C 1
ATOM 789 O O . ARG A 1 98 ? 11.286 -2.525 -27.293 1.00 97.56 98 ARG A O 1
ATOM 796 N N . SER A 1 99 ? 9.065 -2.394 -26.958 1.00 97.75 99 SER A N 1
ATOM 797 C CA . SER A 1 99 ? 8.694 -2.480 -28.373 1.00 97.75 99 SER A CA 1
ATOM 798 C C . SER A 1 99 ? 9.221 -1.281 -29.163 1.00 97.75 99 SER A C 1
ATOM 800 O O . SER A 1 99 ? 9.784 -1.468 -30.237 1.00 97.75 99 SER A O 1
ATOM 802 N N . ASP A 1 100 ? 9.078 -0.072 -28.624 1.00 97.81 100 ASP A N 1
ATOM 803 C CA . ASP A 1 100 ? 9.535 1.161 -29.271 1.00 97.81 100 ASP A CA 1
ATOM 804 C C . ASP A 1 100 ? 11.063 1.135 -29.460 1.00 97.81 100 ASP A C 1
ATOM 806 O O . ASP A 1 100 ? 11.563 1.353 -30.563 1.00 97.81 100 ASP A O 1
ATOM 810 N N . LEU A 1 101 ? 11.803 0.734 -28.417 1.00 97.75 101 LEU A N 1
ATOM 811 C CA . LEU A 1 101 ? 13.257 0.556 -28.480 1.00 97.75 101 LEU A CA 1
ATOM 812 C C . LEU A 1 101 ? 13.684 -0.532 -29.474 1.00 97.75 101 LEU A C 1
ATOM 814 O O . LEU A 1 101 ? 14.711 -0.391 -30.130 1.00 97.75 101 LEU A O 1
ATOM 818 N N . GLU A 1 102 ? 12.936 -1.632 -29.591 1.00 97.31 102 GLU A N 1
ATOM 819 C CA . GLU A 1 102 ? 13.227 -2.690 -30.568 1.00 97.31 102 GLU A CA 1
ATOM 820 C C . GLU A 1 102 ? 13.087 -2.179 -32.012 1.00 97.31 102 GLU A C 1
ATOM 822 O O . GLU A 1 102 ? 13.926 -2.503 -32.858 1.00 97.31 102 GLU A O 1
ATOM 827 N N . VAL A 1 103 ? 12.073 -1.350 -32.285 1.00 97.94 103 VAL A N 1
ATOM 828 C CA . VAL A 1 103 ? 11.862 -0.720 -33.599 1.00 97.94 103 VAL A CA 1
ATOM 829 C C . VAL A 1 103 ? 12.982 0.269 -33.917 1.00 97.94 103 VAL A C 1
ATOM 831 O O . VAL A 1 103 ? 13.576 0.197 -34.995 1.00 97.94 103 VAL A O 1
ATOM 834 N N . GLU A 1 104 ? 13.312 1.157 -32.979 1.00 97.81 104 GLU A N 1
ATOM 835 C CA . GLU A 1 104 ? 14.378 2.149 -33.151 1.00 97.81 104 GLU A CA 1
ATOM 836 C C . GLU A 1 104 ? 15.742 1.479 -33.372 1.00 97.81 104 GLU A C 1
ATOM 838 O O . GLU A 1 104 ? 16.511 1.858 -34.259 1.00 97.81 104 GLU A O 1
ATOM 843 N N . LEU A 1 105 ? 16.016 0.404 -32.630 1.00 97.31 105 LEU A N 1
ATOM 844 C CA . LEU A 1 105 ? 17.240 -0.373 -32.771 1.00 97.31 105 LEU A CA 1
ATOM 845 C C . LEU A 1 105 ? 17.340 -1.026 -34.156 1.00 97.31 105 LEU A C 1
ATOM 847 O O . LEU A 1 105 ? 18.423 -1.045 -34.747 1.00 97.31 105 LEU A O 1
ATOM 851 N N . GLU A 1 106 ? 16.241 -1.556 -34.699 1.00 97.00 106 GLU A N 1
ATOM 852 C CA . GLU A 1 106 ? 16.255 -2.132 -36.046 1.00 97.00 106 GLU A CA 1
ATOM 853 C C . GLU A 1 106 ? 16.427 -1.059 -37.132 1.00 97.00 106 G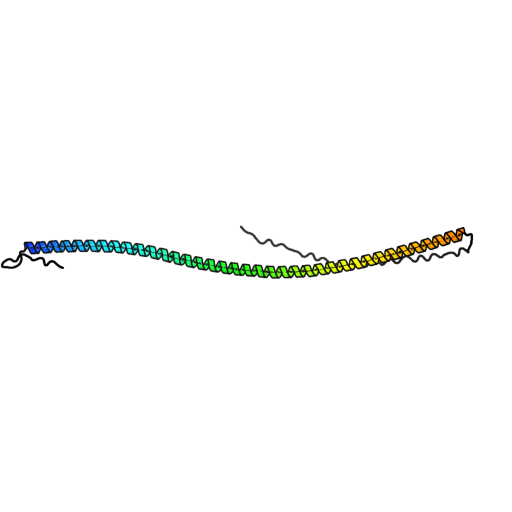LU A C 1
ATOM 855 O O . GLU A 1 106 ? 17.159 -1.301 -38.096 1.00 97.00 106 GLU A O 1
ATOM 860 N N . LYS A 1 107 ? 15.858 0.143 -36.945 1.00 98.00 107 LYS A N 1
ATOM 861 C CA . LYS A 1 107 ? 16.090 1.302 -37.827 1.00 98.00 107 LYS A CA 1
ATOM 862 C C . LYS A 1 107 ? 17.576 1.672 -37.865 1.00 98.00 107 LYS A C 1
ATOM 864 O O . LYS A 1 107 ? 18.175 1.666 -38.939 1.00 98.00 107 LYS A O 1
ATOM 869 N N . LEU A 1 108 ? 18.200 1.856 -36.700 1.00 97.19 108 LEU A N 1
ATOM 870 C CA . LEU A 1 108 ? 19.637 2.144 -36.589 1.00 97.19 108 LEU A CA 1
ATOM 871 C C . LEU A 1 108 ? 20.499 1.030 -37.202 1.00 97.19 108 LEU A C 1
ATOM 873 O O . LEU A 1 108 ? 21.500 1.286 -37.868 1.00 97.19 108 LEU A O 1
ATOM 877 N N . ARG A 1 109 ? 20.114 -0.242 -37.033 1.00 97.69 109 ARG A N 1
ATOM 878 C CA . ARG A 1 109 ? 20.812 -1.362 -37.688 1.00 97.69 109 ARG A CA 1
ATOM 879 C C . ARG A 1 109 ? 20.693 -1.331 -39.207 1.00 97.69 109 ARG A C 1
ATOM 881 O O . ARG A 1 109 ? 21.590 -1.842 -39.882 1.00 97.69 109 ARG A O 1
ATOM 888 N N . ALA A 1 110 ? 19.566 -0.882 -39.749 1.00 97.00 110 ALA A N 1
ATOM 889 C CA . ALA A 1 110 ? 19.379 -0.745 -41.188 1.00 97.00 110 ALA A CA 1
ATOM 890 C C . ALA A 1 110 ? 20.249 0.392 -41.743 1.00 97.00 110 ALA A C 1
ATOM 892 O O . ALA A 1 110 ? 20.942 0.180 -42.735 1.00 97.00 110 ALA A O 1
ATOM 893 N N . GLU A 1 111 ? 20.299 1.523 -41.045 1.00 97.94 111 GLU A N 1
ATOM 894 C CA . GLU A 1 111 ? 21.139 2.679 -41.378 1.00 97.94 111 GLU A CA 1
ATOM 895 C C . GLU A 1 111 ? 22.635 2.334 -41.351 1.00 97.94 111 GLU A C 1
ATOM 897 O O . GLU A 1 111 ? 23.338 2.497 -42.342 1.00 97.94 111 GLU A O 1
ATOM 902 N N . VAL A 1 112 ? 23.121 1.680 -40.291 1.00 97.62 112 VAL A N 1
ATOM 903 C CA . VAL A 1 112 ? 24.522 1.220 -40.242 1.00 97.62 112 VAL A CA 1
ATOM 904 C C . VAL A 1 112 ? 24.848 0.280 -41.411 1.00 97.62 112 VAL A C 1
ATOM 906 O O . VAL A 1 112 ? 25.959 0.293 -41.945 1.00 97.62 112 VAL A O 1
ATOM 909 N N . ARG A 1 113 ? 23.898 -0.566 -41.830 1.00 97.81 113 ARG A N 1
ATOM 910 C CA . ARG A 1 113 ? 24.092 -1.445 -42.993 1.00 97.81 113 ARG A CA 1
ATOM 911 C C . ARG A 1 113 ? 24.156 -0.653 -44.299 1.00 97.81 113 ARG A C 1
ATOM 913 O O . ARG A 1 113 ? 25.005 -0.989 -45.126 1.00 97.81 113 ARG A O 1
ATOM 920 N N . SER A 1 114 ? 23.298 0.349 -44.499 1.00 97.62 114 SER A N 1
ATOM 921 C CA . SER A 1 114 ? 23.332 1.180 -45.708 1.00 97.62 114 SER A CA 1
ATOM 922 C C . SER A 1 114 ? 24.636 1.976 -45.785 1.00 97.62 114 SER A C 1
ATOM 924 O O . SER A 1 114 ? 25.325 1.901 -46.803 1.00 97.62 114 SER A O 1
ATOM 926 N N . GLU A 1 115 ? 25.063 2.606 -44.689 1.00 97.62 115 GLU A N 1
ATOM 927 C CA . GLU A 1 115 ? 26.335 3.332 -44.607 1.00 97.62 115 GLU A CA 1
ATOM 928 C C . GLU A 1 115 ? 27.539 2.426 -44.893 1.00 97.62 115 GLU A C 1
ATOM 930 O O . GLU A 1 115 ? 28.461 2.799 -45.620 1.00 97.62 115 GLU A O 1
ATOM 935 N N . GLN A 1 116 ? 27.539 1.192 -44.380 1.00 97.25 116 GLN A N 1
ATOM 936 C CA . GLN A 1 116 ? 28.598 0.223 -44.674 1.00 97.25 116 GLN A CA 1
ATOM 937 C C . GLN A 1 116 ? 28.661 -0.158 -46.155 1.00 97.25 116 GLN A C 1
ATOM 939 O O . GLN A 1 116 ? 29.754 -0.391 -46.683 1.00 97.25 116 GLN A O 1
ATOM 944 N N . VAL A 1 117 ? 27.511 -0.278 -46.822 1.00 97.69 117 VAL A N 1
ATOM 945 C CA . VAL A 1 117 ? 27.455 -0.518 -48.270 1.00 97.69 117 VAL A CA 1
ATOM 946 C C . VAL A 1 117 ? 27.992 0.701 -49.014 1.00 97.69 117 VAL A C 1
ATOM 948 O O . VAL A 1 117 ? 28.866 0.542 -49.868 1.00 97.69 117 VAL A O 1
ATOM 951 N N . HIS A 1 118 ? 27.568 1.901 -48.623 1.00 96.69 118 HIS A N 1
ATOM 952 C CA . HIS A 1 118 ? 28.021 3.155 -49.214 1.00 96.69 118 HIS A CA 1
ATOM 953 C C . HIS A 1 118 ? 29.546 3.335 -49.092 1.00 96.69 118 HIS A C 1
ATOM 955 O O . HIS A 1 118 ? 30.237 3.570 -50.082 1.00 96.69 118 HIS A O 1
ATOM 961 N N . LEU A 1 119 ? 30.121 3.076 -47.913 1.00 96.69 119 LEU A N 1
ATOM 962 C CA . LEU A 1 119 ? 31.572 3.115 -47.696 1.00 96.69 119 LEU A CA 1
ATOM 963 C C . LEU A 1 119 ? 32.338 2.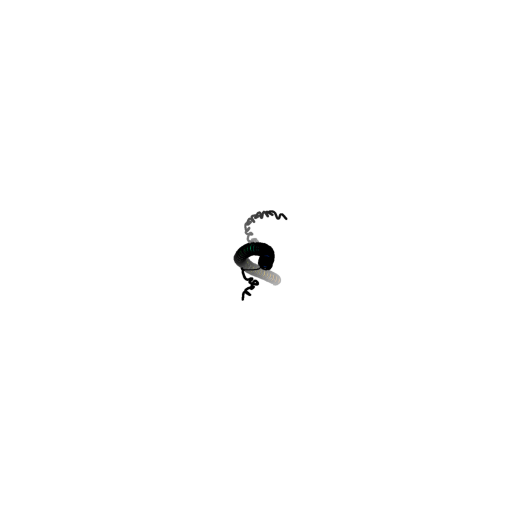118 -48.575 1.00 96.69 119 LEU A C 1
ATOM 965 O O . LEU A 1 119 ? 33.434 2.419 -49.055 1.00 96.69 119 LEU A O 1
ATOM 969 N N . LYS A 1 120 ? 31.790 0.917 -48.797 1.00 97.31 120 LYS A N 1
ATOM 970 C CA . LYS A 1 120 ? 32.403 -0.069 -49.702 1.00 97.31 120 LYS A CA 1
ATOM 971 C C . LYS A 1 120 ? 32.384 0.414 -51.148 1.00 97.31 120 LYS A C 1
ATOM 973 O O . LYS A 1 120 ? 33.370 0.196 -51.850 1.00 97.31 120 LYS A O 1
ATOM 978 N N . GLN A 1 121 ? 31.302 1.060 -51.569 1.00 97.00 121 GLN A N 1
ATOM 979 C CA . GLN A 1 121 ? 31.176 1.628 -52.905 1.00 97.00 121 GLN A CA 1
ATOM 980 C C . GLN A 1 121 ? 32.179 2.765 -53.120 1.00 97.00 121 GLN A C 1
ATOM 982 O O . GLN A 1 121 ? 32.959 2.692 -54.067 1.00 97.00 121 GLN A O 1
ATOM 987 N N . ILE A 1 122 ? 32.261 3.724 -52.191 1.00 96.81 122 ILE A N 1
ATOM 988 C CA . ILE A 1 122 ? 33.262 4.804 -52.234 1.00 96.81 122 ILE A CA 1
ATOM 989 C C . ILE A 1 122 ? 34.674 4.220 -52.305 1.00 96.81 122 ILE A C 1
ATOM 991 O O . ILE A 1 122 ? 35.495 4.639 -53.117 1.00 96.81 122 ILE A O 1
ATOM 995 N N . ARG A 1 123 ? 34.973 3.202 -51.489 1.00 96.44 123 ARG A N 1
ATOM 996 C CA . ARG A 1 123 ? 36.283 2.541 -51.513 1.00 96.44 123 ARG A CA 1
ATOM 997 C C . ARG A 1 123 ? 36.584 1.888 -52.865 1.00 96.44 123 ARG A C 1
ATOM 999 O O . ARG A 1 123 ? 37.735 1.915 -53.296 1.00 96.44 123 ARG A O 1
ATOM 1006 N N . ALA A 1 124 ? 35.593 1.270 -53.505 1.00 96.69 124 ALA A N 1
ATOM 1007 C CA . ALA A 1 124 ? 35.757 0.668 -54.824 1.00 96.69 124 ALA A CA 1
ATOM 1008 C C . ALA A 1 124 ? 36.018 1.738 -55.895 1.00 96.69 124 ALA A C 1
ATOM 1010 O O . ALA A 1 124 ? 36.995 1.618 -56.629 1.00 96.69 124 ALA A O 1
ATOM 1011 N N . GLN A 1 125 ? 35.234 2.819 -55.901 1.00 96.19 125 GLN A N 1
ATOM 1012 C CA . GLN A 1 125 ? 35.408 3.959 -56.809 1.00 96.19 125 GLN A CA 1
ATOM 1013 C C . GLN A 1 125 ? 36.772 4.642 -56.622 1.00 96.19 125 GLN A C 1
ATOM 1015 O O . GLN A 1 125 ? 37.471 4.947 -57.586 1.00 96.19 125 GLN A O 1
ATOM 1020 N N . ALA A 1 126 ? 37.216 4.822 -55.376 1.00 95.69 126 ALA A N 1
ATOM 1021 C CA . ALA A 1 126 ? 38.544 5.352 -55.074 1.00 95.69 126 ALA A CA 1
ATOM 1022 C C . ALA A 1 126 ? 39.666 4.436 -55.598 1.00 95.69 126 ALA A C 1
ATOM 1024 O O . ALA A 1 126 ? 40.704 4.909 -56.051 1.00 95.69 126 ALA A O 1
ATOM 1025 N N . LYS A 1 127 ? 39.473 3.112 -55.559 1.00 96.75 127 LYS A N 1
ATOM 1026 C CA . LYS A 1 127 ? 40.446 2.154 -56.100 1.00 96.75 127 LYS A CA 1
ATOM 1027 C C . LYS A 1 127 ? 40.504 2.222 -57.625 1.00 96.75 127 LYS A C 1
ATOM 1029 O O . LYS A 1 127 ? 41.596 2.262 -58.178 1.00 96.75 127 LYS A O 1
ATOM 1034 N N . GLU A 1 128 ? 39.349 2.260 -58.278 1.00 96.12 128 GLU A N 1
ATOM 1035 C CA . GLU A 1 128 ? 39.229 2.348 -59.735 1.00 96.12 128 GLU A CA 1
ATOM 1036 C C . GLU A 1 128 ? 39.845 3.644 -60.280 1.00 96.12 128 GLU A C 1
ATOM 1038 O O . GLU A 1 128 ? 40.640 3.607 -61.217 1.00 96.12 128 GLU A O 1
ATOM 1043 N N . THR A 1 129 ? 39.566 4.783 -59.642 1.00 95.94 129 THR A N 1
ATOM 1044 C CA . THR A 1 129 ? 40.167 6.072 -60.024 1.00 95.94 129 THR A CA 1
ATOM 1045 C C . THR A 1 129 ? 41.688 6.062 -59.861 1.00 95.94 129 THR A C 1
ATOM 1047 O O . THR A 1 129 ? 42.401 6.514 -60.756 1.00 95.94 129 THR A O 1
ATOM 1050 N N . LEU A 1 130 ? 42.215 5.492 -58.769 1.00 95.69 130 LEU A N 1
ATOM 1051 C CA . LEU A 1 130 ? 43.661 5.326 -58.579 1.00 95.69 130 LEU A CA 1
ATOM 1052 C C . LEU A 1 130 ? 44.290 4.414 -59.642 1.00 95.69 130 LEU A C 1
ATOM 1054 O O . LEU A 1 130 ? 45.353 4.742 -60.165 1.00 95.69 130 LEU A O 1
ATOM 1058 N N . GLU A 1 131 ? 43.646 3.298 -59.989 1.00 95.75 131 GLU A N 1
ATOM 1059 C CA . GLU A 1 131 ? 44.107 2.398 -61.055 1.00 95.75 131 GLU A CA 1
ATOM 1060 C C . GLU A 1 131 ? 44.116 3.100 -62.422 1.00 95.75 131 GLU A C 1
ATOM 1062 O O . GLU A 1 131 ? 45.091 2.973 -63.165 1.00 95.75 131 GLU A O 1
ATOM 1067 N N . ALA A 1 132 ? 43.102 3.917 -62.722 1.00 94.62 132 ALA A N 1
ATOM 1068 C CA . ALA A 1 132 ? 43.057 4.727 -63.936 1.00 94.62 132 ALA A CA 1
ATOM 1069 C C . ALA A 1 132 ? 44.190 5.769 -63.988 1.00 94.62 132 ALA A C 1
ATOM 1071 O O . ALA A 1 132 ? 44.816 5.945 -65.034 1.00 94.62 132 ALA A O 1
ATOM 1072 N N . TYR A 1 133 ? 44.507 6.432 -62.868 1.00 95.75 133 TYR A N 1
ATOM 1073 C CA . TYR A 1 133 ? 45.654 7.346 -62.796 1.00 95.75 133 TYR A CA 1
ATOM 1074 C C . TYR A 1 133 ? 46.990 6.623 -62.985 1.00 95.75 133 TYR A C 1
ATOM 1076 O O . TYR A 1 133 ? 47.853 7.136 -63.695 1.00 95.75 133 TYR A O 1
ATOM 1084 N N . ILE A 1 134 ? 47.161 5.430 -62.405 1.00 94.44 134 ILE A N 1
ATOM 1085 C CA . ILE A 1 134 ? 48.360 4.603 -62.617 1.00 94.44 134 ILE A CA 1
ATOM 1086 C C . ILE A 1 134 ? 48.508 4.241 -64.101 1.00 94.44 134 ILE A C 1
ATOM 1088 O O . ILE A 1 134 ? 49.604 4.367 -64.642 1.00 94.44 134 ILE A O 1
ATOM 1092 N N . GLY A 1 135 ? 47.418 3.846 -64.770 1.00 93.06 135 GLY A N 1
ATOM 1093 C CA . GLY A 1 135 ? 47.420 3.569 -66.210 1.00 93.06 135 GLY A CA 1
ATOM 1094 C C . GLY A 1 135 ? 47.844 4.783 -67.040 1.00 93.06 135 GLY A C 1
ATOM 1095 O O . GLY A 1 135 ? 48.774 4.689 -67.835 1.00 93.06 135 GLY A O 1
ATOM 1096 N N . LYS A 1 136 ? 47.245 5.952 -66.777 1.00 93.38 136 LYS A N 1
ATOM 1097 C CA . LYS A 1 136 ? 47.608 7.211 -67.454 1.00 93.38 136 LYS A CA 1
ATOM 1098 C C . LYS A 1 136 ? 49.078 7.590 -67.248 1.00 93.38 136 LYS A C 1
ATOM 1100 O O . LYS A 1 136 ? 49.714 8.075 -68.178 1.00 93.38 136 LYS A O 1
ATOM 1105 N N . LEU A 1 137 ? 49.623 7.385 -66.046 1.00 92.25 137 LEU A N 1
ATOM 1106 C CA . LEU A 1 137 ? 51.042 7.635 -65.770 1.00 92.25 137 LEU A CA 1
ATOM 1107 C C . LEU A 1 137 ? 51.949 6.676 -66.551 1.00 92.25 137 LEU A C 1
ATOM 1109 O O . LEU A 1 137 ? 52.926 7.126 -67.138 1.00 92.25 137 LEU A O 1
ATOM 1113 N N . ALA A 1 138 ? 51.594 5.390 -66.628 1.00 91.50 138 ALA A N 1
ATOM 1114 C CA . ALA A 1 138 ? 52.340 4.416 -67.422 1.00 91.50 138 ALA A CA 1
ATOM 1115 C C . ALA A 1 138 ? 52.345 4.768 -68.922 1.00 91.50 138 ALA A C 1
ATOM 1117 O O . ALA A 1 138 ? 53.385 4.664 -69.572 1.00 91.50 138 ALA A O 1
ATOM 1118 N N . ASP A 1 139 ? 51.221 5.249 -69.463 1.00 90.19 139 ASP A N 1
ATOM 1119 C CA . ASP A 1 139 ? 51.143 5.719 -70.852 1.00 90.19 139 ASP A CA 1
ATOM 1120 C C . ASP A 1 139 ? 52.045 6.939 -71.101 1.00 90.19 139 ASP A C 1
ATOM 1122 O O . ASP A 1 139 ? 52.679 7.046 -72.154 1.00 90.19 139 ASP A O 1
ATOM 1126 N N . ILE A 1 140 ? 52.118 7.868 -70.140 1.00 89.94 140 ILE A N 1
ATOM 1127 C CA . ILE A 1 140 ? 53.019 9.028 -70.208 1.00 89.94 140 ILE A CA 1
ATOM 1128 C C . ILE A 1 140 ? 54.480 8.567 -70.192 1.00 89.94 140 ILE A C 1
ATOM 1130 O O . ILE A 1 140 ? 55.251 9.015 -71.040 1.00 89.94 140 ILE A O 1
ATOM 1134 N N . ASP A 1 141 ? 54.851 7.653 -69.293 1.00 88.94 141 ASP A N 1
ATOM 1135 C CA . ASP A 1 141 ? 56.210 7.104 -69.221 1.00 88.94 141 ASP A CA 1
ATOM 1136 C C . ASP A 1 141 ? 56.600 6.416 -70.540 1.00 88.94 141 ASP A C 1
ATOM 1138 O O . ASP A 1 141 ? 57.661 6.697 -71.097 1.00 88.94 141 ASP A O 1
ATOM 1142 N N . MET A 1 142 ? 55.704 5.606 -71.122 1.00 85.56 142 MET A N 1
ATOM 1143 C CA . MET A 1 142 ? 55.926 4.985 -72.435 1.00 85.56 142 MET A CA 1
ATOM 1144 C C . MET A 1 142 ? 56.128 6.018 -73.553 1.00 85.56 142 MET A C 1
ATOM 1146 O O . MET A 1 142 ? 56.975 5.819 -74.426 1.00 85.56 142 MET A O 1
ATOM 1150 N N . LYS A 1 143 ? 55.377 7.127 -73.544 1.00 86.12 143 LYS A N 1
ATOM 1151 C CA . LYS A 1 143 ? 55.547 8.224 -74.515 1.00 86.12 143 LYS A CA 1
ATOM 1152 C C . LYS A 1 143 ? 56.881 8.950 -74.331 1.00 86.12 143 LYS A C 1
ATOM 1154 O O . LYS A 1 143 ? 57.526 9.280 -75.327 1.00 86.12 143 LYS A O 1
ATOM 1159 N N . ILE A 1 144 ? 57.311 9.179 -73.089 1.00 83.31 144 ILE A N 1
ATOM 1160 C CA . ILE A 1 144 ? 58.618 9.777 -72.780 1.00 83.31 144 ILE A CA 1
ATOM 1161 C C . ILE A 1 144 ? 59.744 8.868 -73.284 1.00 83.31 144 ILE A C 1
ATOM 1163 O O . ILE A 1 144 ? 60.645 9.346 -73.975 1.00 83.31 144 ILE A O 1
ATOM 1167 N N . ASP A 1 145 ? 59.669 7.565 -73.013 1.00 83.00 145 ASP A N 1
ATOM 1168 C CA . ASP A 1 145 ? 60.660 6.586 -73.470 1.00 83.00 145 ASP A CA 1
ATOM 1169 C C . ASP A 1 145 ? 60.691 6.472 -75.004 1.00 83.00 145 ASP A C 1
ATOM 1171 O O . ASP A 1 145 ? 61.766 6.433 -75.613 1.00 83.00 145 ASP A O 1
ATOM 1175 N N . ALA A 1 146 ? 59.524 6.494 -75.660 1.00 74.62 146 ALA A N 1
ATOM 1176 C CA . ALA A 1 146 ? 59.424 6.525 -77.118 1.00 74.62 146 ALA A CA 1
ATOM 1177 C C . ALA A 1 146 ? 60.107 7.774 -77.704 1.00 74.62 146 ALA A C 1
ATOM 1179 O O . ALA A 1 146 ? 60.925 7.653 -78.620 1.00 74.62 146 ALA A O 1
ATOM 1180 N N . HIS A 1 147 ? 59.863 8.952 -77.120 1.00 69.06 147 HIS A N 1
ATOM 1181 C CA . HIS A 1 147 ? 60.500 10.207 -77.524 1.00 69.06 147 HIS A CA 1
ATOM 1182 C C . HIS A 1 147 ? 62.013 10.233 -77.216 1.00 69.06 147 HIS A C 1
ATOM 1184 O O . HIS A 1 147 ? 62.788 10.845 -77.952 1.00 69.06 147 HIS A O 1
ATOM 1190 N N . ALA A 1 148 ? 62.469 9.555 -76.157 1.00 67.44 148 ALA A N 1
ATOM 1191 C CA . ALA A 1 148 ? 63.885 9.442 -75.797 1.00 67.44 148 ALA A CA 1
ATOM 1192 C C . ALA A 1 148 ? 64.664 8.452 -76.687 1.00 67.44 148 ALA A C 1
ATOM 1194 O O . ALA A 1 148 ? 65.868 8.614 -76.887 1.00 67.44 148 ALA A O 1
ATOM 1195 N N . SER A 1 149 ? 63.988 7.441 -77.243 1.00 68.69 149 SER A N 1
ATOM 1196 C CA . SER A 1 149 ? 64.586 6.405 -78.102 1.00 68.69 149 SER A CA 1
ATOM 1197 C C . SER A 1 149 ? 64.745 6.797 -79.582 1.00 68.69 149 SER A C 1
ATOM 1199 O O . SER A 1 149 ? 65.290 6.017 -80.363 1.00 68.69 149 SER A O 1
ATOM 1201 N N . GLY A 1 150 ? 64.342 8.015 -79.969 1.00 55.22 150 GLY A N 1
ATOM 1202 C CA . GLY A 1 150 ? 64.596 8.567 -81.305 1.00 55.22 150 GLY A CA 1
ATOM 1203 C C . GLY A 1 150 ? 63.697 8.016 -82.415 1.00 55.22 150 GLY A C 1
ATOM 1204 O O . GLY A 1 150 ? 64.108 8.003 -83.574 1.00 55.22 150 GLY A O 1
ATOM 1205 N N . ASN A 1 151 ? 62.487 7.560 -82.082 1.00 46.97 151 ASN A N 1
ATOM 1206 C CA . ASN A 1 151 ? 61.468 7.203 -83.063 1.00 46.97 151 ASN A CA 1
ATOM 1207 C C . ASN A 1 151 ? 60.488 8.383 -83.213 1.00 46.97 151 ASN A C 1
ATOM 1209 O O . ASN A 1 151 ? 59.491 8.454 -82.498 1.00 46.97 151 ASN A O 1
ATOM 1213 N N . GLU A 1 152 ? 60.794 9.332 -84.108 1.00 49.84 152 GLU A N 1
ATOM 1214 C CA . GLU A 1 152 ? 59.825 10.334 -84.584 1.00 49.84 152 GLU A CA 1
ATOM 1215 C C . GLU A 1 152 ? 58.716 9.596 -85.344 1.00 49.84 152 GLU A C 1
ATOM 1217 O O . GLU A 1 152 ? 58.829 9.317 -86.538 1.00 49.84 152 GLU A O 1
ATOM 1222 N N . MET A 1 153 ? 57.658 9.222 -84.629 1.00 46.31 153 MET A N 1
ATOM 1223 C CA . MET A 1 153 ? 56.383 8.891 -85.244 1.00 46.31 153 MET A CA 1
ATOM 1224 C C . MET A 1 153 ? 55.543 10.164 -85.239 1.00 46.31 153 MET A C 1
ATOM 1226 O O . MET A 1 153 ? 55.409 10.817 -84.205 1.00 46.31 153 MET A O 1
ATOM 1230 N N . GLU A 1 154 ? 55.085 10.515 -86.436 1.00 49.19 154 GLU A N 1
ATOM 1231 C CA . GLU A 1 154 ? 54.276 11.677 -86.793 1.00 49.19 154 GLU A CA 1
ATOM 1232 C C . GLU A 1 154 ? 53.268 12.047 -85.702 1.00 49.19 154 GLU A C 1
ATOM 1234 O O . GLU A 1 154 ? 52.490 11.223 -85.219 1.00 49.19 154 GLU A O 1
ATOM 1239 N N . LEU A 1 155 ? 53.342 13.311 -85.306 1.00 45.94 155 LEU A N 1
ATOM 1240 C CA . LEU A 1 155 ? 52.503 13.949 -84.312 1.00 45.94 155 LEU A CA 1
ATOM 1241 C C . LEU A 1 155 ? 51.129 14.177 -84.958 1.00 45.94 155 LEU A C 1
ATOM 1243 O O . LEU A 1 155 ? 50.871 15.257 -85.481 1.00 45.94 155 LEU A O 1
ATOM 1247 N N . ASP A 1 156 ? 50.290 13.140 -84.992 1.00 47.59 156 ASP A N 1
ATOM 1248 C CA . ASP A 1 156 ? 48.879 13.305 -85.343 1.00 47.59 156 ASP A CA 1
ATOM 1249 C C . ASP A 1 156 ? 48.227 14.130 -84.227 1.00 47.59 156 ASP A C 1
ATOM 1251 O O . ASP A 1 156 ? 48.243 13.751 -83.050 1.00 47.59 156 ASP A O 1
ATOM 1255 N N . GLU A 1 157 ? 47.741 15.312 -84.610 1.00 50.69 157 GLU A N 1
ATOM 1256 C CA . GLU A 1 157 ? 46.978 16.228 -83.771 1.00 50.69 157 GLU A CA 1
ATOM 1257 C C . GLU A 1 157 ? 45.864 15.457 -83.063 1.00 50.69 157 GLU A C 1
ATOM 1259 O O . GLU A 1 157 ? 44.979 14.873 -83.687 1.00 50.69 157 GLU A O 1
ATOM 1264 N N . TRP A 1 158 ? 45.918 15.442 -81.734 1.00 48.12 158 TRP A N 1
ATOM 1265 C CA . TRP A 1 158 ? 44.815 14.949 -80.929 1.00 48.12 158 TRP A CA 1
ATOM 1266 C C . TRP A 1 158 ? 43.813 16.096 -80.771 1.00 48.12 158 TRP A C 1
ATOM 1268 O O . TRP A 1 158 ? 44.065 17.033 -80.009 1.00 48.12 158 TRP A O 1
ATOM 1278 N N . ASP A 1 159 ? 42.706 16.025 -81.517 1.00 46.78 159 ASP A N 1
ATOM 1279 C CA . ASP A 1 159 ? 41.472 16.758 -81.226 1.00 46.78 159 ASP A CA 1
ATOM 1280 C C . ASP A 1 159 ? 41.018 16.343 -79.822 1.00 46.78 159 ASP A C 1
ATOM 1282 O O . ASP A 1 159 ? 40.636 15.198 -79.570 1.00 46.78 159 ASP A O 1
ATOM 1286 N N . GLY A 1 160 ? 41.162 17.267 -78.876 1.00 49.81 160 GLY A N 1
ATOM 1287 C CA . GLY A 1 160 ? 40.721 17.087 -77.505 1.00 49.81 160 GLY A CA 1
ATOM 1288 C C . GLY A 1 160 ? 39.202 17.112 -77.437 1.00 49.81 160 GLY A C 1
ATOM 1289 O O . GLY A 1 160 ? 38.622 18.163 -77.181 1.00 49.81 160 GLY A O 1
ATOM 1290 N N . ASP A 1 161 ? 38.573 15.956 -77.616 1.00 49.25 161 ASP A N 1
ATOM 1291 C CA . ASP A 1 161 ? 37.232 15.736 -77.090 1.00 49.25 161 ASP A CA 1
ATOM 1292 C C . ASP A 1 161 ? 37.360 15.615 -75.562 1.00 49.25 161 ASP A C 1
ATOM 1294 O O . ASP A 1 161 ? 37.671 14.561 -75.000 1.00 49.25 161 ASP A O 1
ATOM 1298 N N . GLU A 1 162 ? 37.196 16.756 -74.886 1.00 56.69 162 GLU A N 1
ATOM 1299 C CA . GLU A 1 162 ? 36.912 16.847 -73.456 1.00 56.69 162 GLU A CA 1
ATOM 1300 C C . GLU A 1 162 ? 35.584 16.125 -73.170 1.00 56.69 162 GLU A C 1
ATOM 1302 O O . GLU A 1 162 ? 34.521 16.739 -73.105 1.00 56.69 162 GLU A O 1
ATOM 1307 N N . GLU A 1 163 ? 35.618 14.803 -72.992 1.00 57.47 163 GLU A N 1
ATOM 1308 C CA . GLU A 1 163 ? 34.558 14.130 -72.241 1.00 57.47 163 GLU A CA 1
ATOM 1309 C C . GLU A 1 163 ? 34.703 14.543 -70.774 1.00 57.47 163 GLU A C 1
ATOM 1311 O O . GLU A 1 163 ? 35.538 14.023 -70.022 1.00 57.47 163 GLU A O 1
ATOM 1316 N N . GLU A 1 164 ? 33.909 15.546 -70.389 1.00 60.78 164 GLU A N 1
ATOM 1317 C CA . GLU A 1 164 ? 33.736 15.945 -69.000 1.00 60.78 164 GLU A CA 1
ATOM 1318 C C . GLU A 1 164 ? 33.380 14.714 -68.149 1.00 60.78 164 GLU A C 1
ATOM 1320 O O . GLU A 1 164 ? 32.510 13.918 -68.522 1.00 60.78 164 GLU A O 1
ATOM 1325 N N . PRO A 1 165 ? 34.034 14.523 -66.991 1.00 54.84 165 PRO A N 1
ATOM 1326 C CA . PRO A 1 165 ? 33.688 13.431 -66.100 1.00 54.84 165 PRO A CA 1
ATOM 1327 C C . PRO A 1 165 ? 32.249 13.619 -65.608 1.00 54.84 165 PRO A C 1
ATOM 1329 O O . PRO A 1 165 ? 31.932 14.625 -64.979 1.00 54.84 165 PRO A O 1
ATOM 1332 N N . TYR A 1 166 ? 31.389 12.633 -65.873 1.00 64.44 166 TYR A N 1
ATOM 1333 C CA . TYR A 1 166 ? 30.028 12.585 -65.342 1.00 64.44 166 TYR A CA 1
ATOM 1334 C C . TYR A 1 166 ? 30.066 12.607 -63.807 1.00 64.44 166 TYR A C 1
ATOM 1336 O O . TYR A 1 166 ? 30.470 11.633 -63.166 1.00 64.44 166 TYR A O 1
ATOM 1344 N N . ILE A 1 167 ? 29.655 13.735 -63.230 1.00 61.00 167 ILE A N 1
ATOM 1345 C CA . ILE A 1 167 ? 29.359 13.892 -61.808 1.00 61.00 167 ILE A CA 1
ATOM 1346 C C . ILE A 1 167 ? 27.861 13.596 -61.669 1.00 61.00 167 ILE A C 1
ATOM 1348 O O . ILE A 1 167 ? 27.063 14.324 -62.258 1.00 61.00 167 ILE A O 1
ATOM 1352 N N . PRO A 1 168 ? 27.451 12.529 -60.960 1.00 61.72 168 PRO A N 1
ATOM 1353 C CA . PRO A 1 168 ? 26.041 12.314 -60.667 1.00 61.72 168 PRO A CA 1
ATOM 1354 C C . PRO A 1 168 ? 25.506 13.521 -59.893 1.00 61.72 168 PRO A C 1
ATOM 1356 O O . PRO A 1 168 ? 26.079 13.881 -58.866 1.00 61.72 168 PRO A O 1
ATOM 1359 N N . GLU A 1 169 ? 24.451 14.153 -60.411 1.00 52.50 169 GLU A N 1
ATOM 1360 C CA . GLU A 1 169 ? 23.726 15.210 -59.707 1.00 52.50 169 GLU A CA 1
ATOM 1361 C C . GLU A 1 169 ? 23.208 14.658 -58.376 1.00 52.50 169 GLU A C 1
ATOM 1363 O O . GLU A 1 169 ? 22.624 13.569 -58.331 1.00 52.50 169 GLU A O 1
ATOM 1368 N N . ASP A 1 170 ? 23.476 15.405 -57.302 1.00 52.06 170 ASP A N 1
ATOM 1369 C CA . ASP A 1 170 ? 22.929 15.159 -55.976 1.00 52.06 170 ASP A CA 1
ATOM 1370 C C . ASP A 1 170 ? 21.410 15.019 -56.100 1.00 52.06 170 ASP A C 1
ATOM 1372 O O . ASP A 1 170 ? 20.710 15.935 -56.536 1.00 52.06 170 ASP A O 1
ATOM 1376 N N . VAL A 1 171 ? 20.903 13.839 -55.748 1.00 50.41 171 VAL A N 1
ATOM 1377 C CA . VAL A 1 171 ? 19.473 13.646 -55.549 1.00 50.41 171 VAL A CA 1
ATOM 1378 C C . VAL A 1 171 ? 19.155 14.395 -54.263 1.00 50.41 171 VAL A C 1
ATOM 1380 O O . VAL A 1 171 ? 19.563 13.968 -53.184 1.00 50.41 171 VAL A O 1
ATOM 1383 N N . GLU A 1 172 ? 18.517 15.555 -54.404 1.00 50.03 172 GLU A N 1
ATOM 1384 C CA . GLU A 1 172 ? 17.867 16.266 -53.309 1.00 50.03 172 GLU A CA 1
ATOM 1385 C C . GLU A 1 172 ? 16.863 15.294 -52.674 1.00 50.03 172 GLU A C 1
ATOM 1387 O O . GLU A 1 172 ? 15.810 15.015 -53.245 1.00 50.03 172 GLU A O 1
ATOM 1392 N N . ASP A 1 173 ? 17.240 14.704 -51.536 1.00 49.75 173 ASP A N 1
ATOM 1393 C CA . ASP A 1 173 ? 16.286 14.037 -50.659 1.00 49.75 173 ASP A CA 1
ATOM 1394 C C . ASP A 1 173 ? 15.466 15.143 -49.994 1.00 49.75 173 ASP A C 1
ATOM 1396 O O . ASP A 1 173 ? 15.988 15.982 -49.252 1.00 49.75 173 ASP A O 1
ATOM 1400 N N . ASP A 1 174 ? 14.192 15.136 -50.372 1.00 50.12 174 ASP A N 1
ATOM 1401 C CA . ASP A 1 174 ? 13.123 16.013 -49.939 1.00 50.12 174 ASP A CA 1
ATOM 1402 C C . ASP A 1 174 ? 13.140 16.257 -48.421 1.00 50.12 174 ASP A C 1
ATOM 1404 O O . ASP A 1 174 ? 13.314 15.350 -47.603 1.00 50.12 174 ASP A O 1
ATOM 1408 N N . GLU A 1 175 ? 12.917 17.522 -48.073 1.00 53.81 175 GLU A N 1
ATOM 1409 C CA . GLU A 1 175 ? 12.609 17.998 -46.732 1.00 53.81 175 GLU A CA 1
ATOM 1410 C C . GLU A 1 175 ? 11.440 17.185 -46.139 1.00 53.81 175 GLU A C 1
ATOM 1412 O O . GLU A 1 175 ? 10.299 17.328 -46.574 1.00 53.81 175 GLU A O 1
ATOM 1417 N N . ASP A 1 176 ? 11.728 16.339 -45.144 1.00 57.81 176 ASP A N 1
ATOM 1418 C CA . ASP A 1 176 ? 10.713 15.757 -44.259 1.00 57.81 176 ASP A CA 1
ATOM 1419 C C . ASP A 1 176 ? 10.433 16.767 -43.139 1.00 57.81 176 ASP A C 1
ATOM 1421 O O . ASP A 1 176 ? 11.308 17.168 -42.360 1.00 57.81 176 ASP A O 1
ATOM 1425 N N . ASP A 1 177 ? 9.194 17.228 -43.148 1.00 52.38 177 ASP A N 1
ATOM 1426 C CA . ASP A 1 177 ? 8.572 18.224 -42.305 1.00 52.38 177 ASP A CA 1
ATOM 1427 C C . ASP A 1 177 ? 8.449 17.722 -40.865 1.00 52.38 177 ASP A C 1
ATOM 1429 O O . ASP A 1 177 ? 7.499 17.056 -40.465 1.00 52.38 177 ASP A O 1
ATOM 1433 N N . GLY A 1 178 ? 9.424 18.102 -40.039 1.00 48.53 178 GLY A N 1
ATOM 1434 C CA . GLY A 1 178 ? 9.313 17.997 -38.590 1.00 48.53 178 GLY A CA 1
ATOM 1435 C C . GLY A 1 178 ? 8.187 18.888 -38.068 1.00 48.53 178 GLY A C 1
ATOM 1436 O O . GLY A 1 178 ? 8.432 20.039 -37.709 1.00 48.53 178 GLY A O 1
ATOM 1437 N N . GLU A 1 179 ? 6.965 18.352 -38.028 1.00 55.75 179 GLU A N 1
ATOM 1438 C CA . GLU A 1 179 ? 5.847 18.907 -37.271 1.00 55.75 179 GLU A CA 1
ATOM 1439 C C . GLU A 1 179 ? 6.296 19.142 -35.818 1.00 55.75 179 GLU A C 1
ATOM 1441 O O . GLU A 1 179 ? 6.698 18.229 -35.091 1.00 55.75 179 GLU A O 1
ATOM 1446 N N . GLU A 1 180 ? 6.268 20.410 -35.410 1.00 50.84 180 GLU A N 1
ATOM 1447 C CA . GLU A 1 180 ? 6.415 20.827 -34.024 1.00 50.84 180 GLU A CA 1
ATOM 1448 C C . GLU A 1 180 ? 5.174 20.354 -33.251 1.00 50.84 180 GLU A C 1
ATOM 1450 O O . GLU A 1 180 ? 4.119 20.984 -33.293 1.00 50.84 180 GLU A O 1
ATOM 1455 N N . ASP A 1 181 ? 5.290 19.225 -32.550 1.00 57.38 181 ASP A N 1
ATOM 1456 C CA . ASP A 1 181 ? 4.299 18.820 -31.553 1.00 57.38 181 ASP A CA 1
ATOM 1457 C C . ASP A 1 181 ? 4.352 19.800 -30.366 1.00 57.38 181 ASP A C 1
ATOM 1459 O O . ASP A 1 181 ? 5.239 19.745 -29.503 1.00 57.38 181 ASP A O 1
ATOM 1463 N N . ASP A 1 182 ? 3.366 20.697 -30.331 1.00 52.94 182 ASP A N 1
ATOM 1464 C CA . ASP A 1 182 ? 2.991 21.558 -29.212 1.00 52.94 182 ASP A CA 1
ATOM 1465 C C . ASP A 1 182 ? 2.744 20.728 -27.935 1.00 52.94 182 ASP A C 1
ATOM 1467 O O . ASP A 1 182 ? 1.623 20.327 -27.609 1.00 52.94 182 ASP A O 1
ATOM 1471 N N . PHE A 1 183 ? 3.796 20.483 -27.153 1.00 43.50 183 PHE A N 1
ATOM 1472 C CA . PHE A 1 183 ? 3.667 19.963 -25.791 1.00 43.50 183 PHE A CA 1
ATOM 1473 C C . PHE A 1 183 ? 3.326 21.107 -24.822 1.00 43.50 183 PHE A C 1
ATOM 1475 O O . PHE A 1 183 ? 4.176 21.660 -24.120 1.00 43.50 183 PHE A O 1
ATOM 1482 N N . GLU A 1 184 ? 2.044 21.465 -24.781 1.00 54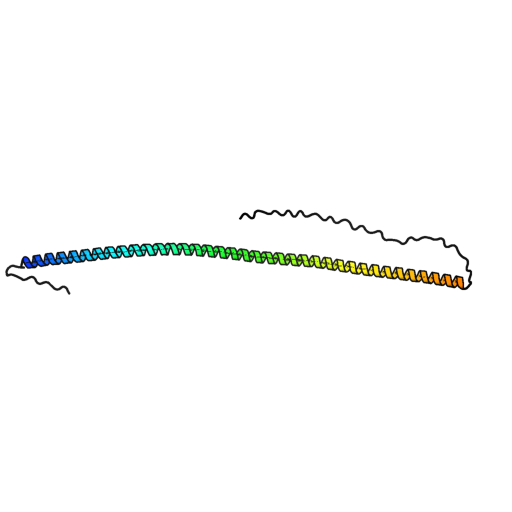.69 184 GLU A N 1
ATOM 1483 C CA . GLU A 1 184 ? 1.472 22.391 -23.802 1.00 54.69 184 GLU A CA 1
ATOM 1484 C C . GLU A 1 184 ? 1.437 21.722 -22.411 1.00 54.69 184 GLU A C 1
ATOM 1486 O O . GLU A 1 184 ? 0.609 20.861 -22.106 1.00 54.69 184 GLU A O 1
ATOM 1491 N N . PHE A 1 185 ? 2.388 22.085 -21.547 1.00 45.72 185 PHE A N 1
ATOM 1492 C CA . PHE A 1 185 ? 2.470 21.594 -20.170 1.00 45.72 185 PHE A CA 1
ATOM 1493 C C . PHE A 1 185 ? 1.487 22.370 -19.273 1.00 45.72 185 PHE A C 1
ATOM 1495 O O . PHE A 1 185 ? 1.842 23.380 -18.661 1.00 45.72 185 PHE A O 1
ATOM 1502 N N . GLU A 1 186 ? 0.236 21.907 -19.177 1.00 55.94 186 GLU A N 1
ATOM 1503 C CA . GLU A 1 186 ? -0.719 22.383 -18.165 1.00 55.94 186 GLU A CA 1
ATOM 1504 C C . GLU A 1 186 ? -0.285 21.914 -16.760 1.00 55.94 186 GLU A C 1
ATOM 1506 O O . GLU A 1 186 ? -0.596 20.809 -16.308 1.00 55.94 186 GLU A O 1
ATOM 1511 N N . LEU A 1 187 ? 0.410 22.785 -16.024 1.00 57.19 187 LEU A N 1
ATOM 1512 C CA . LEU A 1 187 ? 0.535 22.686 -14.568 1.00 57.19 187 LEU A CA 1
ATOM 1513 C C . LEU A 1 187 ? -0.808 23.052 -13.929 1.00 57.19 187 LEU A C 1
ATOM 1515 O O . LEU A 1 187 ? -1.065 24.215 -13.628 1.00 57.19 187 LEU A O 1
ATOM 1519 N N . LYS A 1 188 ? -1.664 22.051 -13.707 1.00 57.59 188 LYS A N 1
ATOM 1520 C CA . LYS A 1 188 ? -2.809 22.185 -12.802 1.00 57.59 188 LYS A CA 1
ATOM 1521 C C . LYS A 1 188 ? -2.349 22.021 -11.353 1.00 57.59 188 LYS A C 1
ATOM 1523 O O . LYS A 1 188 ? -1.981 20.932 -10.926 1.00 57.59 188 LYS A O 1
ATOM 1528 N N . ASP A 1 189 ? -2.359 23.148 -10.649 1.00 53.38 189 ASP A N 1
ATOM 1529 C CA . ASP A 1 189 ? -2.732 23.329 -9.244 1.00 53.38 189 ASP A CA 1
ATOM 1530 C C . ASP A 1 189 ? -2.296 22.238 -8.2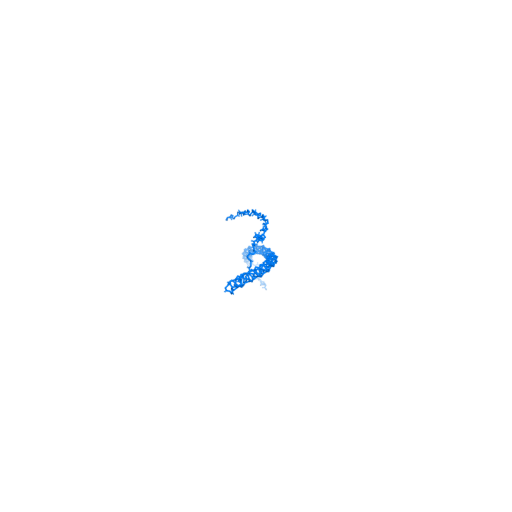55 1.00 53.38 189 ASP A C 1
ATOM 1532 O O . ASP A 1 189 ? -3.036 21.314 -7.920 1.00 53.38 189 ASP A O 1
ATOM 1536 N N . ILE A 1 190 ? -1.105 22.432 -7.687 1.00 53.47 190 ILE A N 1
ATOM 1537 C CA . ILE A 1 190 ? -0.786 21.930 -6.348 1.00 53.47 190 ILE A CA 1
ATOM 1538 C C . ILE A 1 190 ? -1.093 23.078 -5.381 1.00 53.47 190 ILE A C 1
ATOM 1540 O O . ILE A 1 190 ? -0.257 23.959 -5.170 1.00 53.47 190 ILE A O 1
ATOM 1544 N N . GLU A 1 191 ? -2.307 23.097 -4.828 1.00 63.53 191 GLU A N 1
ATOM 1545 C CA . GLU A 1 191 ? -2.593 23.889 -3.627 1.00 63.53 191 GLU A CA 1
ATOM 1546 C C . GLU A 1 191 ? -2.081 23.156 -2.366 1.00 63.53 191 GLU A C 1
ATOM 1548 O O . GLU A 1 191 ? -2.117 21.922 -2.321 1.00 63.53 191 GLU A O 1
ATOM 1553 N N . PRO A 1 192 ? -1.572 23.901 -1.364 1.00 64.44 192 PRO A N 1
ATOM 1554 C CA . PRO A 1 192 ? -1.024 23.365 -0.115 1.00 64.44 192 PRO A CA 1
ATOM 1555 C C . PRO A 1 192 ? -2.069 22.958 0.935 1.00 64.44 192 PRO A C 1
ATOM 1557 O O . PRO A 1 192 ? -3.156 23.577 0.992 1.00 64.44 192 PRO A O 1
#

Sequence (192 aa):
METEKKFRKTLFGYRKKDVNAYIMDTAREFDKKKKQFEAEAADQAGKYKDLQKKYNALDSKAAALEKERTYIADALLDAKQEAEKIVADAKVEAARMRSDLEVELEKLRAEVRSEQVHLKQIRAQAKETLEAYIGKLADIDMKIDAHASGNEMELDEWDGDEEEPYIPEDVEDDEDDGEEDDFEFELKDIEP